Protein AF-A0A7Y3NR18-F1 (afdb_monomer)

Secondary structure (DSSP, 8-state):
---SSSSHHHHHHHHHHHTS---PPP-PPEEEEEESSSS-EEEESEEEEE-SSPPTTS---EEEEEEEEESSSBEEEE-EEEEESSTTSEEEEETTSGGGSEESS-TTS---EEEEEEE-HHHHTTT--SEEEEEEEE--TT--EEEEEESSTTB--EEEEEE---TT---EEEEEGGG-BTTB-EEEEEEPTT-EEEEEEEEEEE--TT-----THHHHHHHHHHHHHHHHHHTS--

Sequence (238 aa):
MVSRIRTRVIGTLLAAVASAAMVPTAVHADTLTWTFNSPTGTLGTSQVYTAMDSNPTGIRPTVTAYGFNFTSEVGTPAALYAKNSGSSEQGLGLVGAPDNEIDAINSDNQQYNGMIQVNLTNLISLAVAGNATITFGSIQGGDHAVLGDSGSPGQLGSQITTVGPTNSGVNSVTIPWADFSLSHPYLDVTATSGSSVLLRSIQISFVPSDATPEPASMAILGAAGLPLLLARRRKVQA

Foldseek 3Di:
DDDPDPPVVVVVVVVVVVPPLPDFFDQDWDKWKWFAQPPFAWDAQKDKTWTPDADPVRGTDIKMKGKFWDPDQFTDRFIKGADDPDQQTGAIATPQAVVRFFAQARPVRHGIWIKMKMQQLRVVVQVFFFKKKWAWSHADDPKKKWKAFAQDPRGDHDTPDMAHQDPVRGRMDIGGPVRADNSGRMIMITIDHPHTTHGTMMMTTGRRPPPPRPRSVVVCCVVVVVVVVVVVVVVVVD

Solvent-accessible surface area (backbone atoms only — not comparable to full-atom values): 12833 Å² total; per-residue (Å²): 144,86,85,86,73,78,72,71,65,63,62,61,58,60,60,61,61,70,74,69,62,83,66,80,60,82,81,73,67,46,63,40,37,37,62,32,52,62,76,64,45,81,54,46,49,50,48,79,42,58,27,78,37,57,47,100,87,68,49,53,61,57,38,38,38,34,22,24,38,23,89,56,83,58,34,42,82,26,38,25,19,19,36,70,78,53,97,61,39,24,6,35,20,26,58,82,28,60,96,32,19,21,21,19,44,34,82,82,76,44,72,29,45,24,35,42,36,33,43,38,54,72,52,63,74,65,65,58,47,48,38,33,39,40,32,42,19,27,63,49,96,81,15,32,38,36,35,23,39,17,66,53,91,50,45,81,41,55,78,75,50,76,49,46,58,46,102,79,71,48,51,58,52,77,44,63,41,82,80,54,42,90,70,27,30,26,46,34,41,29,26,36,85,87,10,53,32,16,48,22,32,44,34,36,42,27,42,67,93,77,67,66,59,73,60,50,61,60,61,47,51,54,61,58,44,51,60,54,55,57,55,55,59,63,67,76,78,113

Radius of gyration: 27.78 Å; Cα contacts (8 Å, |Δi|>4): 546; chains: 1; bounding box: 61×40×91 Å

pLDDT: mean 80.79, std 17.11, range [41.09, 98.56]

Nearest PDB structures (foldseek):
  5l73-assembly1_B  TM=4.889E-01  e=8.720E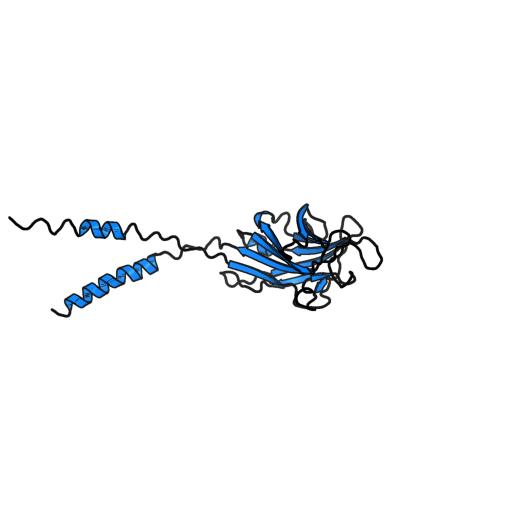-02  Homo sapiens
  1wky-assembly1_A  TM=3.360E-01  e=3.440E-02  Bacillus sp. JAMB-602
  4fix-assembly1_A  TM=4.247E-01  e=4.263E-01  Mycobacterium tuberculosis H37Rv
  8qpg-assembly1_TD  TM=4.359E-01  e=7.782E-01  Haloferax tailed virus 1
  1uxx-assembly1_X  TM=2.376E-01  e=1.085E-01  Acetivibrio thermocellus

Mean predicted aligned error: 10.46 Å

Structure (mmCIF, N/CA/C/O backbone):
data_AF-A0A7Y3NR18-F1
#
_entry.id   AF-A0A7Y3NR18-F1
#
loop_
_atom_site.group_PDB
_atom_site.id
_atom_site.type_symbol
_atom_site.label_atom_id
_atom_site.label_alt_id
_atom_site.label_comp_id
_atom_site.label_asym_id
_atom_site.label_entity_id
_atom_site.label_seq_id
_atom_site.pdbx_PDB_ins_code
_atom_site.Cartn_x
_atom_site.Cartn_y
_atom_site.Cartn_z
_atom_site.occupancy
_atom_site.B_iso_or_equiv
_atom_site.auth_seq_id
_atom_site.auth_comp_id
_atom_site.auth_asym_id
_atom_site.auth_atom_id
_atom_site.pdbx_PDB_model_num
ATOM 1 N N . MET A 1 1 ? -42.023 25.392 67.751 1.00 47.72 1 MET A N 1
ATOM 2 C CA . MET A 1 1 ? -41.887 26.023 66.419 1.00 47.72 1 MET A CA 1
ATOM 3 C C . MET A 1 1 ? -40.473 25.818 65.848 1.00 47.72 1 MET A C 1
ATOM 5 O O . MET A 1 1 ? -39.871 26.775 65.415 1.00 47.72 1 MET A O 1
ATOM 9 N N . VAL A 1 2 ? -39.908 24.599 65.832 1.00 49.03 2 VAL A N 1
ATOM 10 C CA . VAL A 1 2 ? -38.601 24.306 65.186 1.00 49.03 2 VAL A CA 1
ATOM 11 C C . VAL A 1 2 ? -38.544 22.799 64.882 1.00 49.03 2 VAL A C 1
ATOM 13 O O . VAL A 1 2 ? -38.111 22.027 65.724 1.00 49.03 2 VAL A O 1
ATOM 16 N N . SER A 1 3 ? -39.070 22.316 63.750 1.00 51.75 3 SER A N 1
ATOM 17 C CA . SER A 1 3 ? -38.967 20.866 63.439 1.00 51.75 3 SER A CA 1
ATOM 18 C C . SER A 1 3 ? -39.139 20.462 61.966 1.00 51.75 3 SER A C 1
ATOM 20 O O . SER A 1 3 ? -38.880 19.311 61.629 1.00 51.75 3 SER A O 1
ATOM 22 N N . ARG A 1 4 ? -39.500 21.365 61.044 1.00 48.22 4 ARG A N 1
ATOM 23 C CA . ARG A 1 4 ? -39.885 20.972 59.669 1.00 48.22 4 ARG A CA 1
ATOM 24 C C . ARG A 1 4 ? -38.949 21.435 58.541 1.00 48.22 4 ARG A C 1
ATOM 26 O O . ARG A 1 4 ? -39.369 21.469 57.393 1.00 48.22 4 ARG A O 1
ATOM 33 N N . ILE A 1 5 ? -37.689 21.770 58.838 1.00 49.81 5 ILE A N 1
ATOM 34 C CA . ILE A 1 5 ? -36.740 22.305 57.831 1.00 49.81 5 ILE A CA 1
ATOM 35 C C . ILE A 1 5 ? -35.709 21.261 57.347 1.00 49.81 5 ILE A C 1
ATOM 37 O O . ILE A 1 5 ? -35.156 21.401 56.261 1.00 49.81 5 ILE A O 1
ATOM 41 N N . ARG A 1 6 ? -35.479 20.157 58.072 1.00 49.25 6 ARG A N 1
ATOM 42 C CA . ARG A 1 6 ? -34.364 19.234 57.761 1.00 49.25 6 ARG A CA 1
ATOM 43 C C . ARG A 1 6 ? -34.637 18.180 56.677 1.00 49.25 6 ARG A C 1
ATOM 45 O O . ARG A 1 6 ? -33.690 17.582 56.185 1.00 49.25 6 ARG A O 1
ATOM 52 N N . THR A 1 7 ? -35.884 17.968 56.256 1.00 47.28 7 THR A N 1
ATOM 53 C CA . THR A 1 7 ? -36.228 16.853 55.345 1.00 47.28 7 THR A CA 1
ATOM 54 C C . THR A 1 7 ? -36.185 17.219 53.855 1.00 47.28 7 THR A C 1
ATOM 56 O O . THR A 1 7 ? -36.110 16.329 53.016 1.00 47.28 7 THR A O 1
ATOM 59 N N . ARG A 1 8 ? -36.203 18.510 53.487 1.00 44.59 8 ARG A N 1
ATOM 60 C CA . ARG A 1 8 ? -36.265 18.932 52.070 1.00 44.59 8 ARG A CA 1
ATOM 61 C C . ARG A 1 8 ? -34.908 19.095 51.377 1.00 44.59 8 ARG A C 1
ATOM 63 O O . ARG A 1 8 ? -34.882 19.165 50.159 1.00 44.59 8 ARG A O 1
ATOM 70 N N . VAL A 1 9 ? -33.798 19.106 52.117 1.00 46.38 9 VAL A N 1
ATOM 71 C CA . VAL A 1 9 ? -32.444 19.280 51.543 1.00 46.38 9 VAL A CA 1
ATOM 72 C C . VAL A 1 9 ? -31.827 17.946 51.087 1.00 46.38 9 VAL A C 1
ATOM 74 O O . VAL A 1 9 ? -30.956 17.924 50.226 1.00 46.38 9 VAL A O 1
ATOM 77 N N . ILE A 1 10 ? -32.313 16.812 51.604 1.00 46.53 10 ILE A N 1
ATOM 78 C CA . ILE A 1 10 ? -31.767 15.480 51.285 1.00 46.53 10 ILE A CA 1
ATOM 79 C C . ILE A 1 10 ? -32.328 14.933 49.957 1.00 46.53 10 ILE A C 1
ATOM 81 O O . ILE A 1 10 ? -31.621 14.236 49.235 1.00 46.53 10 ILE A O 1
ATOM 85 N N . GLY A 1 11 ? -33.565 15.287 49.588 1.00 41.09 11 GLY A N 1
ATOM 86 C CA . GLY A 1 11 ? -34.199 14.812 48.348 1.00 41.09 11 GLY A CA 1
ATOM 87 C C . GLY A 1 11 ? -33.615 15.418 47.066 1.00 41.09 11 GLY A C 1
ATOM 88 O O . GLY A 1 11 ? -33.562 14.749 46.040 1.00 41.09 11 GLY A O 1
ATOM 89 N N . THR A 1 12 ? -33.123 16.657 47.121 1.00 45.38 12 THR A N 1
ATOM 90 C CA . THR A 1 12 ? -32.559 17.367 45.959 1.00 45.38 12 THR A CA 1
ATOM 91 C C . THR A 1 12 ? -31.105 16.998 45.665 1.00 45.38 12 THR A C 1
ATOM 93 O O . THR A 1 12 ? -30.677 17.118 44.522 1.00 45.38 12 THR A O 1
ATOM 96 N N . LEU A 1 13 ? -30.351 16.491 46.649 1.00 43.28 13 LEU A N 1
ATOM 97 C CA . LEU A 1 13 ? -28.969 16.043 46.431 1.00 43.28 13 LEU A CA 1
ATOM 98 C C . LEU A 1 13 ? -28.898 14.689 45.697 1.00 43.28 13 LEU A C 1
ATOM 100 O O . LEU A 1 13 ? -27.943 14.439 44.970 1.00 43.28 13 LEU A O 1
ATOM 104 N N . LEU A 1 14 ? -29.915 13.830 45.845 1.00 44.22 14 LEU A N 1
ATOM 105 C CA . LEU A 1 14 ? -29.955 12.508 45.201 1.00 44.22 14 LEU A CA 1
ATOM 106 C C . LEU A 1 14 ? -30.285 12.588 43.697 1.00 44.22 14 LEU A C 1
ATOM 108 O O . LEU A 1 14 ? -29.791 11.780 42.916 1.00 44.22 14 LEU A O 1
ATOM 112 N N . ALA A 1 15 ? -31.070 13.587 43.281 1.00 44.97 15 ALA A N 1
ATOM 113 C CA . ALA A 1 15 ? -31.415 13.810 41.875 1.00 44.97 15 ALA A CA 1
ATOM 114 C C . ALA A 1 15 ? -30.271 14.454 41.064 1.00 44.97 15 ALA A C 1
ATOM 116 O O . ALA A 1 15 ? -30.178 14.232 39.863 1.00 44.97 15 ALA A O 1
ATOM 117 N N . ALA A 1 16 ? -29.364 15.199 41.708 1.00 45.00 16 ALA A N 1
ATOM 118 C CA . ALA A 1 16 ? -28.210 15.813 41.043 1.00 45.00 16 ALA A CA 1
ATOM 119 C C . ALA A 1 16 ? -27.073 14.814 40.737 1.00 45.00 16 ALA A C 1
ATOM 121 O O . ALA A 1 16 ? -26.291 15.038 39.817 1.00 45.00 16 ALA A O 1
ATOM 122 N N . VAL A 1 17 ? -26.995 13.694 41.467 1.00 49.06 17 VAL A N 1
ATOM 123 C CA . VAL A 1 17 ? -25.989 12.635 41.240 1.00 49.06 17 VAL A CA 1
ATOM 124 C C . VAL A 1 17 ? -26.403 11.687 40.104 1.00 49.06 17 VAL A C 1
ATOM 126 O O . VAL A 1 17 ? -25.542 11.149 39.414 1.00 49.06 17 VAL A O 1
ATOM 129 N N . ALA A 1 18 ? -27.706 11.525 39.846 1.00 47.78 18 ALA A N 1
ATOM 130 C CA . ALA A 1 18 ? -28.211 10.671 38.766 1.00 47.78 18 ALA A CA 1
ATOM 131 C C . ALA A 1 18 ? -28.014 11.275 37.358 1.00 47.78 18 ALA A C 1
ATOM 133 O O . ALA A 1 18 ? -27.896 10.532 36.388 1.00 47.78 18 ALA A O 1
ATOM 134 N N . SER A 1 19 ? -27.925 12.604 37.241 1.00 48.47 19 SER A N 1
ATOM 135 C CA . SER A 1 19 ? -27.815 13.303 35.948 1.00 48.47 19 SER A CA 1
ATOM 136 C C . SER A 1 19 ? -26.375 13.500 35.450 1.00 48.47 19 SER A C 1
ATOM 138 O O . SER A 1 19 ? -26.183 13.957 34.328 1.00 48.47 19 SER A O 1
ATOM 140 N N . ALA A 1 20 ? -25.359 13.179 36.261 1.00 50.22 20 ALA A N 1
ATOM 141 C CA . ALA A 1 20 ? -23.948 13.462 35.962 1.00 50.22 20 ALA A CA 1
ATOM 142 C C . ALA A 1 20 ? -23.145 12.255 35.433 1.00 50.22 20 ALA A C 1
ATOM 144 O O . ALA A 1 20 ? -21.948 12.382 35.192 1.00 50.22 20 ALA A O 1
ATOM 145 N N . ALA A 1 21 ? -23.764 11.082 35.260 1.00 51.38 21 ALA A N 1
ATOM 146 C CA . ALA A 1 21 ? -23.039 9.838 34.977 1.00 51.38 21 ALA A CA 1
ATOM 147 C C . ALA A 1 21 ? -23.134 9.339 33.522 1.00 51.38 21 ALA A C 1
ATOM 149 O O . ALA A 1 21 ? -22.741 8.209 33.241 1.00 51.38 21 ALA A O 1
ATOM 150 N N . MET A 1 22 ? -23.612 10.163 32.585 1.00 54.88 22 MET A N 1
ATOM 151 C CA . MET A 1 22 ? -23.456 9.890 31.151 1.00 54.88 22 MET A CA 1
ATOM 152 C C . MET A 1 22 ? -22.162 10.521 30.646 1.00 54.88 22 MET A C 1
ATOM 154 O O . MET A 1 22 ? -22.177 11.481 29.882 1.00 54.88 22 MET A O 1
ATOM 158 N N . VAL A 1 23 ? -21.031 10.005 31.125 1.00 57.91 23 VAL A N 1
ATOM 159 C CA . VAL A 1 23 ? -19.745 10.282 30.485 1.00 57.91 23 VAL A CA 1
ATOM 160 C C . VAL A 1 23 ? -19.650 9.310 29.308 1.00 57.91 23 VAL A C 1
ATOM 162 O O . VAL A 1 23 ? -19.597 8.103 29.557 1.00 57.91 23 VAL A O 1
ATOM 165 N N . PRO A 1 24 ? -19.693 9.776 28.047 1.00 57.31 24 PRO A N 1
ATOM 166 C CA . PRO A 1 24 ? -19.418 8.900 26.918 1.00 57.31 24 PRO A CA 1
ATOM 167 C C . PRO A 1 24 ? -18.010 8.338 27.108 1.00 57.31 24 PRO A C 1
ATOM 169 O O . PRO A 1 24 ? -17.054 9.094 27.293 1.00 57.31 24 PRO A O 1
ATOM 172 N N . THR A 1 25 ? -17.880 7.015 27.134 1.00 57.22 25 THR A N 1
ATOM 173 C CA . THR A 1 25 ? -16.559 6.395 27.118 1.00 57.22 25 THR A CA 1
ATOM 174 C C . THR A 1 25 ? -15.901 6.729 25.784 1.00 57.22 25 THR A C 1
ATOM 176 O O . THR A 1 25 ? -16.542 6.702 24.731 1.00 57.22 25 THR A O 1
ATOM 179 N N . ALA A 1 26 ? -14.629 7.119 25.830 1.00 59.81 26 ALA A N 1
ATOM 180 C CA . ALA A 1 26 ? -13.872 7.372 24.618 1.00 59.81 26 ALA A CA 1
ATOM 181 C C . ALA A 1 26 ? -13.726 6.046 23.863 1.00 59.81 26 ALA A C 1
ATOM 183 O O . ALA A 1 26 ? -13.138 5.096 24.378 1.00 59.81 26 ALA A O 1
ATOM 184 N N . VAL A 1 27 ? -14.276 5.973 22.653 1.00 62.38 27 VAL A N 1
ATOM 185 C CA . VAL A 1 27 ? -13.956 4.882 21.736 1.00 62.38 27 VAL A CA 1
ATOM 186 C C . VAL A 1 27 ? -12.543 5.146 21.230 1.00 62.38 27 VAL A C 1
ATOM 188 O O . VAL A 1 27 ? -12.296 6.138 20.544 1.00 62.38 27 VAL A O 1
ATOM 191 N N . HIS A 1 28 ? -11.601 4.293 21.621 1.00 67.50 28 HIS A N 1
ATOM 192 C CA . HIS A 1 28 ? -10.240 4.352 21.108 1.00 67.50 28 HIS A CA 1
ATOM 193 C C . HIS A 1 28 ? -10.221 3.745 19.704 1.00 67.50 28 HIS A C 1
ATOM 195 O O . HIS A 1 28 ? -10.636 2.602 19.515 1.00 67.50 28 HIS A O 1
ATOM 201 N N . ALA A 1 29 ? -9.766 4.524 18.723 1.00 73.19 29 ALA A N 1
ATOM 202 C CA . ALA A 1 29 ? -9.434 3.986 17.413 1.00 73.19 29 ALA A CA 1
ATOM 203 C C . ALA A 1 29 ? -8.201 3.089 17.560 1.00 73.19 29 ALA A C 1
ATOM 205 O O . ALA A 1 29 ? -7.210 3.492 18.173 1.00 73.19 29 ALA A O 1
ATOM 206 N N . ASP A 1 30 ? -8.282 1.889 17.007 1.00 82.44 30 ASP A N 1
ATOM 207 C CA . ASP A 1 30 ? -7.163 0.960 16.939 1.00 82.44 30 ASP A CA 1
ATOM 208 C C . ASP A 1 30 ? -6.508 1.074 15.551 1.00 82.44 30 ASP A C 1
ATOM 210 O O . ASP A 1 30 ? -7.099 1.619 14.613 1.00 82.44 30 ASP A O 1
ATOM 214 N N . THR A 1 31 ? -5.253 0.655 15.421 1.00 88.50 31 THR A N 1
ATOM 215 C CA . THR A 1 31 ? -4.478 0.800 14.181 1.00 88.50 31 THR A CA 1
ATOM 216 C C . THR A 1 31 ? -3.902 -0.541 13.767 1.00 88.50 31 THR A C 1
ATOM 218 O O . THR A 1 31 ? -3.197 -1.183 14.535 1.00 88.50 31 THR A O 1
ATOM 221 N N . LEU A 1 32 ? -4.176 -0.952 12.529 1.00 92.06 32 LEU A N 1
ATOM 222 C CA . LEU A 1 32 ? -3.525 -2.103 11.910 1.00 92.06 32 LEU A CA 1
ATOM 223 C C . LEU A 1 32 ? -2.386 -1.622 11.025 1.00 92.06 32 LEU A C 1
ATOM 225 O O . LEU A 1 32 ? -2.610 -0.820 10.117 1.00 92.06 32 LEU A O 1
ATOM 229 N N . THR A 1 33 ? -1.188 -2.149 11.259 1.00 94.56 33 THR A N 1
ATOM 230 C CA . THR A 1 33 ? 0.004 -1.824 10.470 1.00 94.56 33 THR A CA 1
ATOM 231 C C . THR A 1 33 ? 0.481 -3.025 9.664 1.00 94.56 33 THR A C 1
ATOM 233 O O . THR A 1 33 ? 0.766 -4.076 10.230 1.00 94.56 33 THR A O 1
ATOM 236 N N . TRP A 1 34 ? 0.674 -2.866 8.356 1.00 96.81 34 TRP A N 1
ATOM 237 C CA . TRP A 1 34 ? 1.433 -3.802 7.520 1.00 96.81 34 TRP A CA 1
ATOM 238 C C . TRP A 1 34 ? 2.732 -3.140 7.093 1.00 96.81 34 TRP A C 1
ATOM 240 O O . TRP A 1 34 ? 2.705 -2.060 6.504 1.00 96.81 34 TRP A O 1
ATOM 250 N N . THR A 1 35 ? 3.865 -3.785 7.367 1.00 96.38 35 THR A N 1
ATOM 251 C CA . THR A 1 35 ? 5.176 -3.348 6.878 1.00 96.38 35 THR A CA 1
ATOM 252 C C . THR A 1 35 ? 5.670 -4.293 5.797 1.00 96.38 35 THR A C 1
ATOM 254 O O . THR A 1 35 ? 5.474 -5.505 5.876 1.00 96.38 35 THR A O 1
ATOM 257 N N . PHE A 1 36 ? 6.349 -3.738 4.797 1.00 96.94 36 PHE A N 1
ATOM 258 C CA . PHE A 1 36 ? 6.870 -4.503 3.663 1.00 96.94 36 PHE A CA 1
ATOM 259 C C . PHE A 1 36 ? 8.398 -4.644 3.684 1.00 96.94 36 PHE A C 1
ATOM 261 O O . PHE A 1 36 ? 9.024 -4.910 2.664 1.00 96.94 36 PHE A O 1
ATOM 268 N N . ASN A 1 37 ? 9.014 -4.461 4.854 1.00 90.12 37 ASN A N 1
ATOM 269 C CA . ASN A 1 37 ? 10.458 -4.590 5.068 1.00 90.12 37 ASN A CA 1
ATOM 270 C C . ASN A 1 37 ? 10.895 -6.002 5.513 1.00 90.12 37 ASN A C 1
ATOM 272 O O . ASN A 1 37 ? 12.072 -6.209 5.809 1.00 90.12 37 ASN A O 1
ATOM 276 N N . SER A 1 38 ? 9.960 -6.954 5.611 1.00 93.38 38 SER A N 1
ATOM 277 C CA . SER A 1 38 ? 10.228 -8.358 5.935 1.00 93.38 38 SER A CA 1
ATOM 278 C C . SER A 1 38 ? 9.127 -9.270 5.368 1.00 93.38 38 SER A C 1
ATOM 280 O O . SER A 1 38 ? 7.950 -8.943 5.541 1.00 93.38 38 SER A O 1
ATOM 282 N N . PRO A 1 39 ? 9.464 -10.417 4.742 1.00 96.94 39 PRO A N 1
ATOM 283 C CA . PRO A 1 39 ? 10.822 -10.868 4.396 1.00 96.94 39 PRO A CA 1
ATOM 284 C C . PRO A 1 39 ? 11.517 -9.933 3.388 1.00 96.94 39 PRO A C 1
ATOM 286 O O . PRO A 1 39 ? 10.849 -9.124 2.754 1.00 96.94 39 PRO A O 1
ATOM 289 N N . THR A 1 40 ? 12.848 -10.016 3.264 1.00 97.25 40 THR A N 1
ATOM 290 C CA . THR A 1 40 ? 13.656 -9.239 2.299 1.00 97.25 40 THR A CA 1
ATOM 291 C C . THR A 1 40 ? 14.137 -10.101 1.127 1.00 97.25 40 THR A C 1
ATOM 293 O O . THR A 1 40 ? 14.154 -11.330 1.214 1.00 97.25 40 THR A O 1
ATOM 296 N N . GLY A 1 41 ? 14.563 -9.458 0.037 1.00 97.81 41 GLY A N 1
ATOM 297 C CA . GLY A 1 41 ? 15.017 -10.108 -1.193 1.00 97.81 41 GLY A CA 1
ATOM 298 C C . GLY A 1 41 ? 13.882 -10.342 -2.192 1.00 97.81 41 GLY A C 1
ATOM 299 O O . GLY A 1 41 ? 12.854 -9.671 -2.143 1.00 97.81 41 GLY A O 1
ATOM 300 N N . THR A 1 42 ? 14.079 -11.284 -3.115 1.00 98.12 42 THR A N 1
ATOM 301 C CA . THR A 1 42 ? 13.082 -11.655 -4.132 1.00 98.12 42 THR A CA 1
ATOM 302 C C . THR A 1 42 ? 11.961 -12.498 -3.527 1.00 98.12 42 THR A C 1
ATOM 304 O O . THR A 1 42 ? 12.230 -13.533 -2.920 1.00 98.12 42 THR A O 1
ATOM 307 N N . LEU A 1 43 ? 10.706 -12.096 -3.748 1.00 98.06 43 LEU A N 1
ATOM 308 C CA . LEU A 1 43 ? 9.523 -12.687 -3.101 1.00 98.06 43 LEU A CA 1
ATOM 309 C C . LEU A 1 43 ? 8.579 -13.432 -4.065 1.00 98.06 43 LEU A C 1
ATOM 311 O O . LEU A 1 43 ? 7.521 -13.905 -3.662 1.00 98.06 43 LEU A O 1
ATOM 315 N N . GLY A 1 44 ? 8.947 -13.556 -5.344 1.00 98.00 44 GLY A N 1
ATOM 316 C CA . GLY A 1 44 ? 8.057 -14.086 -6.386 1.00 98.00 44 GLY A CA 1
ATOM 317 C C . GLY A 1 44 ? 7.014 -13.055 -6.830 1.00 98.00 44 GLY A C 1
ATOM 318 O O . GLY A 1 44 ? 7.161 -11.873 -6.554 1.00 98.00 44 GLY A O 1
ATOM 319 N N . THR A 1 45 ? 5.965 -13.466 -7.545 1.00 97.94 45 THR A N 1
ATOM 320 C CA . THR A 1 45 ? 4.963 -12.533 -8.113 1.00 97.94 45 THR A CA 1
ATOM 321 C C . THR A 1 45 ? 3.953 -12.001 -7.097 1.00 97.94 45 THR A C 1
ATOM 323 O O . THR A 1 45 ? 3.178 -11.099 -7.410 1.00 97.94 45 THR A O 1
ATOM 326 N N . SER A 1 46 ? 3.924 -12.577 -5.894 1.00 98.44 46 SER A N 1
ATOM 327 C CA . SER A 1 46 ? 3.004 -12.191 -4.829 1.00 98.44 46 SER A CA 1
ATOM 328 C C . SER A 1 46 ? 3.573 -12.512 -3.454 1.00 98.44 46 SER A C 1
ATOM 330 O O . SER A 1 46 ? 4.189 -13.564 -3.291 1.00 98.44 46 SER A O 1
ATOM 332 N N . GLN A 1 47 ? 3.271 -11.684 -2.456 1.00 98.56 47 GLN A N 1
ATOM 333 C CA . GLN A 1 47 ? 3.647 -11.920 -1.062 1.00 98.56 47 GLN A CA 1
ATOM 334 C C . GLN A 1 47 ? 2.489 -11.588 -0.118 1.00 98.56 47 GLN A C 1
ATOM 336 O O . GLN A 1 47 ? 1.871 -10.527 -0.211 1.00 98.56 47 GLN A O 1
ATOM 341 N N . VAL A 1 48 ? 2.225 -12.490 0.830 1.00 98.19 48 VAL A N 1
ATOM 342 C CA . VAL A 1 48 ? 1.250 -12.274 1.907 1.00 98.19 48 VAL A CA 1
ATOM 343 C C . VAL A 1 48 ? 1.929 -11.576 3.085 1.00 98.19 48 VAL A C 1
ATOM 345 O O . VAL A 1 48 ? 3.003 -11.996 3.522 1.00 98.19 48 VAL A O 1
ATOM 348 N N . TYR A 1 49 ? 1.275 -10.549 3.622 1.00 97.56 49 TYR A N 1
ATOM 349 C CA . TYR A 1 49 ? 1.706 -9.806 4.804 1.00 97.56 49 TYR A CA 1
ATOM 350 C C . TYR A 1 49 ? 0.622 -9.842 5.873 1.00 97.56 49 TYR A C 1
ATOM 352 O O . TYR A 1 49 ? -0.549 -9.583 5.599 1.00 97.56 49 TYR A O 1
ATOM 360 N N . THR A 1 50 ? 1.025 -10.118 7.107 1.00 95.81 50 THR A N 1
ATOM 361 C CA . THR A 1 50 ? 0.141 -10.140 8.277 1.00 95.81 50 THR A CA 1
ATOM 362 C C . THR A 1 50 ? 0.298 -8.843 9.058 1.00 95.81 50 THR A C 1
ATOM 364 O O . THR A 1 50 ? 1.429 -8.420 9.296 1.00 95.81 50 THR A O 1
ATOM 367 N N . ALA A 1 51 ? -0.815 -8.239 9.487 1.00 94.38 51 ALA A N 1
ATOM 368 C CA . ALA A 1 51 ? -0.796 -7.020 10.296 1.00 94.38 51 ALA A CA 1
ATOM 369 C C . ALA A 1 51 ? 0.091 -7.218 11.532 1.00 94.38 51 ALA A C 1
ATOM 371 O O . ALA A 1 51 ? -0.017 -8.245 12.198 1.00 94.38 51 ALA A O 1
ATOM 372 N N . MET A 1 52 ? 0.997 -6.289 11.835 1.00 91.69 52 MET A N 1
ATOM 373 C CA . MET A 1 52 ? 1.855 -6.329 13.025 1.00 91.69 52 MET A CA 1
ATOM 374 C C . MET A 1 52 ? 1.013 -6.320 14.297 1.00 91.69 52 MET A C 1
ATOM 376 O O . MET A 1 52 ? 1.227 -7.148 15.181 1.00 91.69 52 MET A O 1
ATOM 380 N N . ASP A 1 53 ? 0.012 -5.451 14.309 1.00 88.25 53 ASP A N 1
ATOM 381 C CA . ASP A 1 53 ? -0.947 -5.289 15.387 1.00 88.25 53 ASP A CA 1
ATOM 382 C C . ASP A 1 53 ? -2.125 -6.262 15.213 1.00 88.25 53 ASP A C 1
ATOM 384 O O . ASP A 1 53 ? -2.465 -6.686 14.102 1.00 88.25 53 ASP A O 1
ATOM 388 N N . SER A 1 54 ? -2.737 -6.663 16.325 1.00 78.12 54 SER A N 1
ATOM 389 C CA . SER A 1 54 ? -3.989 -7.421 16.320 1.00 78.12 54 SER A CA 1
ATOM 390 C C . SER A 1 54 ? -5.169 -6.473 16.431 1.00 78.12 54 SER A C 1
ATOM 392 O O . SER A 1 54 ? -5.096 -5.512 17.185 1.00 78.12 54 SER A O 1
ATOM 394 N N . ASN A 1 55 ? -6.282 -6.801 15.781 1.00 74.00 55 ASN A N 1
ATOM 395 C CA . ASN A 1 55 ? -7.541 -6.106 16.025 1.00 74.00 55 ASN A CA 1
ATOM 396 C C . ASN A 1 55 ? -8.096 -6.414 17.449 1.00 74.00 55 ASN A C 1
ATOM 398 O O . ASN A 1 55 ? -7.590 -7.327 18.110 1.00 74.00 55 ASN A O 1
ATOM 402 N N . PRO A 1 56 ? -9.180 -5.761 17.921 1.00 70.38 56 PRO A N 1
ATOM 403 C CA . PRO A 1 56 ? -9.780 -6.001 19.235 1.00 70.38 56 PRO A CA 1
ATOM 404 C C . PRO A 1 56 ? -10.244 -7.438 19.463 1.00 70.38 56 PRO A C 1
ATOM 406 O O . PRO A 1 56 ? -10.374 -7.870 20.603 1.00 70.38 56 PRO A O 1
ATOM 409 N N . THR A 1 57 ? -10.501 -8.191 18.390 1.00 71.50 57 THR A N 1
ATOM 410 C CA . THR A 1 57 ? -10.864 -9.615 18.467 1.00 71.50 57 THR A CA 1
ATOM 411 C C . THR A 1 57 ? -9.640 -10.537 18.554 1.00 71.50 57 THR A C 1
ATOM 413 O O . THR A 1 57 ? -9.789 -11.756 18.568 1.00 71.50 57 THR A O 1
ATOM 416 N N . GLY A 1 58 ? -8.425 -9.979 18.600 1.00 80.12 58 GLY A N 1
ATOM 417 C CA . GLY A 1 58 ? -7.159 -10.713 18.614 1.00 80.12 58 GLY A CA 1
ATOM 418 C C . GLY A 1 58 ? -6.729 -11.255 17.245 1.00 80.12 58 GLY A C 1
ATOM 419 O O . GLY A 1 58 ? -5.744 -11.987 17.154 1.00 80.12 58 GLY A O 1
ATOM 420 N N . ILE A 1 59 ? -7.445 -10.912 16.171 1.00 82.75 59 ILE A N 1
ATOM 421 C CA . ILE A 1 59 ? -7.172 -11.379 14.808 1.00 82.75 59 ILE A CA 1
ATOM 422 C C . ILE A 1 59 ? -6.166 -10.437 14.145 1.00 82.75 59 ILE A C 1
ATOM 424 O O . ILE A 1 59 ? -6.296 -9.216 14.216 1.00 82.75 59 ILE A O 1
ATOM 428 N N . ARG A 1 60 ? -5.175 -11.012 13.458 1.00 89.31 60 ARG A N 1
ATOM 429 C CA . ARG A 1 60 ? -4.187 -10.279 12.657 1.00 89.31 60 ARG A CA 1
ATOM 430 C C . ARG A 1 60 ? -4.506 -10.459 11.171 1.00 89.31 60 ARG A C 1
ATOM 432 O O . ARG A 1 60 ? -4.110 -11.474 10.595 1.00 89.31 60 ARG A O 1
ATOM 439 N N . PRO A 1 61 ? -5.266 -9.543 10.554 1.00 91.69 61 PRO A N 1
ATOM 440 C CA . PRO A 1 61 ? -5.670 -9.695 9.165 1.00 91.69 61 PRO A CA 1
ATOM 441 C C . PRO A 1 61 ? -4.477 -9.630 8.207 1.00 91.69 61 PRO A C 1
ATOM 443 O O . PRO A 1 61 ? -3.445 -9.009 8.483 1.00 91.69 61 PRO A O 1
ATOM 446 N N . THR A 1 62 ? -4.631 -10.279 7.057 1.00 95.00 62 THR A N 1
ATOM 447 C CA . THR A 1 62 ? -3.590 -10.366 6.032 1.00 95.00 62 THR A CA 1
ATOM 448 C C . THR A 1 62 ? -3.966 -9.590 4.780 1.00 95.00 62 THR A C 1
ATOM 450 O O . THR A 1 62 ? -5.110 -9.667 4.324 1.00 95.00 62 THR A O 1
ATOM 453 N N . VAL A 1 63 ? -2.976 -8.946 4.171 1.00 96.62 63 VAL A N 1
ATOM 454 C CA . VAL A 1 63 ? -3.039 -8.408 2.805 1.00 96.62 63 VAL A CA 1
ATOM 455 C C . VAL A 1 63 ? -2.117 -9.211 1.898 1.00 96.62 63 VAL A C 1
ATOM 457 O O . VAL A 1 63 ? -1.181 -9.855 2.369 1.00 96.62 63 VAL A O 1
ATOM 460 N N . THR A 1 64 ? -2.374 -9.191 0.593 1.00 98.31 64 THR A N 1
ATOM 461 C CA . THR A 1 64 ? -1.469 -9.801 -0.394 1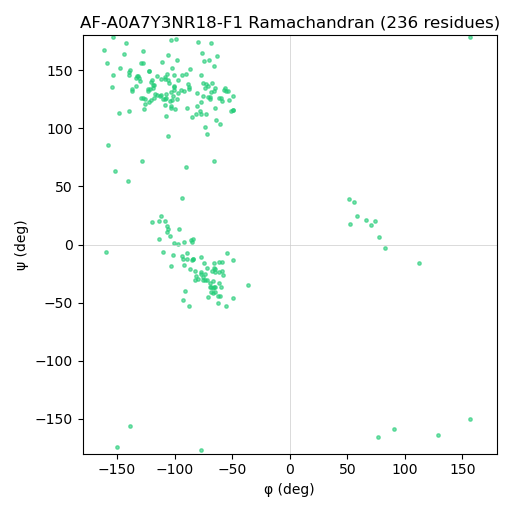.00 98.31 64 THR A CA 1
ATOM 462 C C . THR A 1 64 ? -1.034 -8.745 -1.391 1.00 98.31 64 THR A C 1
ATOM 464 O O . THR A 1 64 ? -1.889 -8.132 -2.025 1.00 98.31 64 THR A O 1
ATOM 467 N N . ALA A 1 65 ? 0.272 -8.531 -1.514 1.00 98.50 65 ALA A N 1
ATOM 468 C CA . ALA A 1 65 ? 0.853 -7.675 -2.536 1.00 98.50 65 ALA A CA 1
ATOM 469 C C . ALA A 1 65 ? 1.173 -8.495 -3.791 1.00 98.50 65 ALA A C 1
ATOM 471 O O . ALA A 1 65 ? 1.566 -9.657 -3.679 1.00 98.50 65 ALA A O 1
ATOM 472 N N . TYR A 1 66 ? 1.042 -7.874 -4.957 1.00 98.56 66 TYR A N 1
ATOM 473 C CA . TYR A 1 66 ? 1.343 -8.415 -6.279 1.00 98.56 66 TYR A CA 1
ATOM 474 C C . TYR A 1 66 ? 2.188 -7.406 -7.056 1.00 98.56 66 TYR A C 1
ATOM 476 O O . TYR A 1 66 ? 1.999 -6.201 -6.895 1.00 98.56 66 TYR A O 1
ATOM 484 N N . GLY A 1 67 ? 3.112 -7.890 -7.885 1.00 97.38 67 GLY A N 1
ATOM 485 C CA . GLY A 1 67 ? 3.916 -7.049 -8.774 1.00 97.38 67 GLY A CA 1
ATOM 486 C C . GLY A 1 67 ? 3.451 -7.165 -10.221 1.00 97.38 67 GLY A C 1
ATOM 487 O O . GLY A 1 67 ? 3.130 -8.264 -10.678 1.00 97.38 67 GLY A O 1
ATOM 488 N N . PHE A 1 68 ? 3.453 -6.054 -10.957 1.00 95.75 68 PHE A N 1
ATOM 489 C CA . PHE A 1 68 ? 3.134 -6.023 -12.384 1.00 95.75 68 PHE A CA 1
ATOM 490 C C . PHE A 1 68 ? 4.050 -5.070 -13.155 1.00 95.75 68 PHE A C 1
ATOM 492 O O . PHE A 1 68 ? 4.408 -4.007 -12.657 1.00 95.75 68 PHE A O 1
ATOM 499 N N . ASN A 1 69 ? 4.364 -5.437 -14.398 1.00 92.94 69 ASN A N 1
ATOM 500 C CA . ASN A 1 69 ? 5.021 -4.587 -15.387 1.00 92.94 69 ASN A CA 1
ATOM 501 C C . ASN A 1 69 ? 4.069 -4.331 -16.554 1.00 92.94 69 ASN A C 1
ATOM 503 O O . ASN A 1 69 ? 3.538 -5.278 -17.147 1.00 92.94 69 ASN A O 1
ATOM 507 N N . PHE A 1 70 ? 3.893 -3.065 -16.918 1.00 87.00 70 PHE A N 1
ATOM 508 C CA . PHE A 1 70 ? 3.002 -2.663 -18.000 1.00 87.00 70 PHE A CA 1
ATOM 509 C C . PHE A 1 70 ? 3.789 -2.311 -19.263 1.00 87.00 70 PHE A C 1
ATOM 511 O O . PHE A 1 70 ? 4.582 -1.376 -19.274 1.00 87.00 70 PHE A O 1
ATOM 518 N N . THR A 1 71 ? 3.522 -3.052 -20.338 1.00 82.06 71 THR A N 1
ATOM 519 C CA . THR A 1 71 ? 3.862 -2.696 -21.732 1.00 82.06 71 THR A CA 1
ATOM 520 C C . THR A 1 71 ? 2.625 -2.367 -22.566 1.00 82.06 71 THR A C 1
ATOM 522 O O . THR A 1 71 ? 2.728 -1.981 -23.727 1.00 82.06 71 THR A O 1
ATOM 525 N N . SER A 1 72 ? 1.445 -2.572 -21.983 1.00 79.00 72 SER A N 1
ATOM 526 C CA . SER A 1 72 ? 0.123 -2.375 -22.569 1.00 79.00 72 SER A CA 1
ATOM 527 C C . SER A 1 72 ? -0.853 -1.987 -21.453 1.00 79.00 72 SER A C 1
ATOM 529 O O . SER A 1 72 ? -0.433 -1.829 -20.310 1.00 79.00 72 SER A O 1
ATOM 531 N N . GLU A 1 73 ? -2.148 -1.873 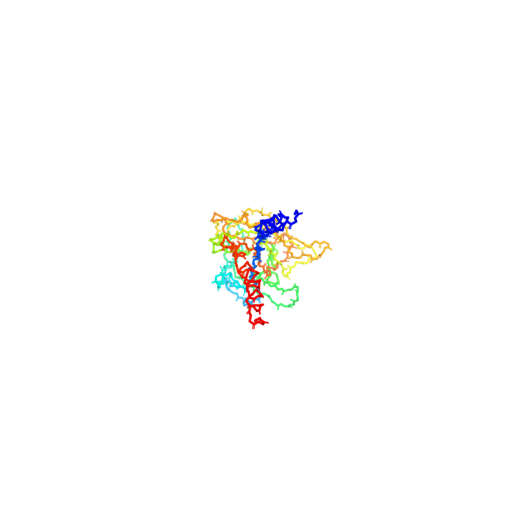-21.750 1.00 76.31 73 GLU A N 1
ATOM 532 C CA . GLU A 1 73 ? -3.188 -1.593 -20.743 1.00 76.31 73 GLU A CA 1
ATOM 533 C C . GLU A 1 73 ? -3.303 -2.678 -19.657 1.00 76.31 73 GLU A C 1
ATOM 535 O O . GLU A 1 73 ? -3.769 -2.401 -18.554 1.00 76.31 73 GLU A O 1
ATOM 540 N N . VAL A 1 74 ? -2.861 -3.907 -19.952 1.00 84.88 74 VAL A N 1
ATOM 541 C CA . VAL A 1 74 ? -2.844 -5.018 -18.995 1.00 84.88 74 VAL A CA 1
ATOM 542 C C . VAL A 1 74 ? -1.410 -5.305 -18.568 1.00 84.88 74 VAL A C 1
ATOM 544 O O . VAL A 1 74 ? -0.523 -5.529 -19.398 1.00 84.88 74 VAL A O 1
ATOM 547 N N . GLY A 1 75 ? -1.197 -5.312 -17.256 1.00 90.00 75 GLY A N 1
ATOM 548 C CA . GLY A 1 75 ? 0.078 -5.614 -16.632 1.00 90.00 75 GLY A CA 1
ATOM 549 C C . GLY A 1 75 ? 0.404 -7.101 -16.716 1.00 90.00 75 GLY A C 1
ATOM 550 O O . GLY A 1 75 ? -0.437 -7.971 -16.491 1.00 90.00 75 GLY A O 1
ATOM 551 N N . THR A 1 76 ? 1.663 -7.402 -17.005 1.00 93.75 76 THR A N 1
ATOM 552 C CA . THR A 1 76 ? 2.212 -8.756 -16.882 1.00 93.75 76 THR A CA 1
ATOM 553 C C . THR A 1 76 ? 2.741 -8.962 -15.463 1.00 93.75 76 THR A C 1
ATOM 555 O O . THR A 1 76 ? 3.357 -8.038 -14.930 1.00 93.75 76 THR A O 1
ATOM 558 N N . PRO A 1 77 ? 2.519 -10.122 -14.816 1.00 96.44 77 PRO A N 1
ATOM 559 C CA . PRO A 1 77 ? 3.048 -10.367 -13.478 1.00 96.44 77 PRO A CA 1
ATOM 560 C C . PRO A 1 77 ? 4.568 -10.184 -13.418 1.00 96.44 77 PRO A C 1
ATOM 562 O O . PRO A 1 77 ? 5.303 -10.727 -14.242 1.00 96.44 77 PRO A O 1
ATOM 565 N N . ALA A 1 78 ? 5.029 -9.450 -12.413 1.00 95.69 78 ALA A N 1
ATOM 566 C CA . ALA A 1 78 ? 6.432 -9.177 -12.143 1.00 95.69 78 ALA A CA 1
ATOM 567 C C . ALA A 1 78 ? 6.792 -9.655 -10.735 1.00 95.69 78 ALA A C 1
ATOM 569 O O . ALA A 1 78 ? 5.953 -9.678 -9.832 1.00 95.69 78 ALA A O 1
ATOM 570 N N . ALA A 1 79 ? 8.045 -10.066 -10.542 1.00 97.75 79 ALA A N 1
ATOM 571 C CA . ALA A 1 79 ? 8.500 -10.479 -9.224 1.00 97.75 79 ALA A CA 1
ATOM 572 C C . ALA A 1 79 ? 8.674 -9.258 -8.305 1.00 97.75 79 ALA A C 1
ATOM 574 O O . ALA A 1 79 ? 9.259 -8.251 -8.695 1.00 97.75 79 ALA A O 1
ATOM 575 N N . LEU A 1 80 ? 8.186 -9.374 -7.075 1.00 98.25 80 LEU A N 1
ATOM 576 C CA . LEU A 1 80 ? 8.358 -8.413 -5.997 1.00 98.25 80 LEU A CA 1
ATOM 577 C C . LEU A 1 80 ? 9.759 -8.527 -5.394 1.00 98.25 80 LEU A C 1
ATOM 579 O O . LEU A 1 80 ? 10.308 -9.629 -5.258 1.00 98.25 80 LEU A O 1
ATOM 583 N N . TYR A 1 81 ? 10.298 -7.389 -4.968 1.00 97.88 81 TYR A N 1
ATOM 584 C CA . TYR A 1 81 ? 11.549 -7.306 -4.226 1.00 97.88 81 TYR A CA 1
ATOM 585 C C . TYR A 1 81 ? 11.357 -6.472 -2.961 1.00 97.88 81 TYR A C 1
ATOM 587 O O . TYR A 1 81 ? 10.895 -5.338 -3.031 1.00 97.88 81 TYR A O 1
ATOM 595 N N . ALA A 1 82 ? 11.716 -7.016 -1.801 1.00 97.69 82 ALA A N 1
ATOM 596 C CA . ALA A 1 82 ? 11.669 -6.285 -0.540 1.00 97.69 82 ALA A CA 1
ATOM 597 C C . ALA A 1 82 ? 13.072 -5.857 -0.098 1.00 97.69 82 ALA A C 1
ATOM 599 O O . ALA A 1 82 ? 13.975 -6.680 0.086 1.00 97.69 82 ALA A O 1
ATOM 600 N N . LYS A 1 83 ? 13.242 -4.554 0.110 1.00 95.38 83 LYS A N 1
ATOM 601 C CA . LYS A 1 83 ? 14.501 -3.904 0.478 1.00 95.38 83 LYS A CA 1
ATOM 602 C C . LYS A 1 83 ? 14.471 -3.471 1.943 1.00 95.38 83 LYS A C 1
ATOM 604 O O . LYS A 1 83 ? 13.427 -3.093 2.479 1.00 95.38 83 LYS A O 1
ATOM 609 N N . ASN A 1 84 ? 15.629 -3.524 2.596 1.00 95.25 84 ASN A N 1
ATOM 610 C CA . ASN A 1 84 ? 15.833 -3.002 3.947 1.00 95.25 84 ASN A CA 1
ATOM 611 C C . ASN A 1 84 ? 17.303 -2.578 4.127 1.00 95.25 84 ASN A C 1
ATOM 613 O O . ASN A 1 84 ? 18.048 -3.184 4.895 1.00 95.25 84 ASN A O 1
ATOM 617 N N . SER A 1 85 ? 17.734 -1.579 3.352 1.00 92.00 85 SER A N 1
ATOM 618 C CA . SER A 1 85 ? 19.153 -1.211 3.186 1.00 92.00 85 SER A CA 1
ATOM 619 C C . SER A 1 85 ? 19.562 0.083 3.906 1.00 92.00 85 SER A C 1
ATOM 621 O O . SER A 1 85 ? 20.650 0.601 3.677 1.00 92.00 85 SER A O 1
ATOM 623 N N . GLY A 1 86 ? 18.714 0.628 4.777 1.00 87.06 86 GLY A N 1
ATOM 624 C CA . GLY A 1 86 ? 18.959 1.894 5.478 1.00 87.06 86 GLY A CA 1
ATOM 625 C C . GLY A 1 86 ? 17.653 2.534 5.927 1.00 87.06 86 GLY A C 1
ATOM 626 O O . GLY A 1 86 ? 16.594 1.981 5.672 1.00 87.06 86 GLY A O 1
ATOM 627 N N . SER A 1 87 ? 17.677 3.685 6.602 1.00 82.62 87 SER A N 1
ATOM 628 C CA . SER A 1 87 ? 16.449 4.333 7.110 1.00 82.62 87 SER A CA 1
ATOM 629 C C . SER A 1 87 ? 15.510 4.864 6.016 1.00 82.62 87 SER A C 1
ATOM 631 O O . SER A 1 87 ? 14.316 5.024 6.277 1.00 82.62 87 SER A O 1
ATOM 633 N N . SER A 1 88 ? 16.056 5.129 4.827 1.00 83.88 88 SER A N 1
ATOM 634 C CA . SER A 1 88 ? 15.386 5.704 3.651 1.00 83.88 88 SER A CA 1
ATOM 635 C C . SER A 1 88 ? 15.424 4.782 2.427 1.00 83.88 88 SER A C 1
ATOM 637 O O . SER A 1 88 ? 15.279 5.253 1.312 1.00 83.88 88 SER A O 1
ATOM 639 N N . GLU A 1 89 ? 15.670 3.486 2.630 1.00 91.19 89 GLU A N 1
ATOM 640 C CA . GLU A 1 89 ? 15.801 2.485 1.561 1.00 91.19 89 GLU A CA 1
ATOM 641 C C . GLU A 1 89 ? 15.118 1.184 2.012 1.00 91.19 89 GLU A C 1
ATOM 643 O O . GLU A 1 89 ? 15.742 0.123 2.137 1.00 91.19 89 GLU A O 1
ATOM 648 N N . GLN A 1 90 ? 13.839 1.294 2.389 1.00 94.62 90 GLN A N 1
ATOM 649 C CA . GLN A 1 90 ? 13.045 0.176 2.913 1.00 94.62 90 GLN A CA 1
ATOM 650 C C . GLN A 1 90 ? 11.696 0.072 2.220 1.00 94.62 90 GLN A C 1
ATOM 652 O O . GLN A 1 90 ? 11.032 1.078 1.998 1.0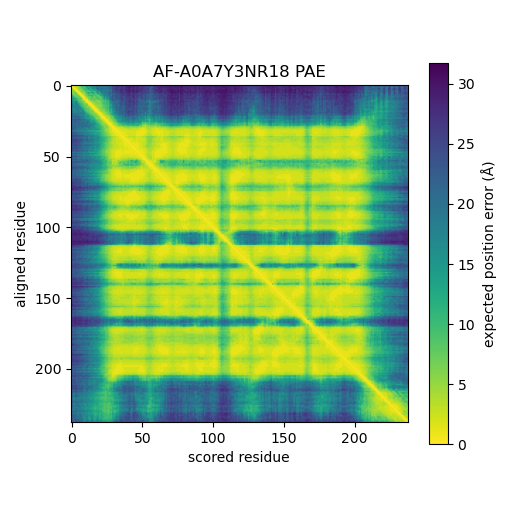0 94.62 90 GLN A O 1
ATOM 657 N N . GLY A 1 91 ? 11.233 -1.150 1.997 1.00 96.31 91 GLY A N 1
ATOM 658 C CA . GLY A 1 91 ? 9.895 -1.403 1.481 1.00 96.31 91 GLY A CA 1
ATOM 659 C C . GLY A 1 91 ? 9.899 -2.332 0.284 1.00 96.31 91 GLY A C 1
ATOM 660 O O . GLY A 1 91 ? 10.875 -3.033 0.026 1.00 96.31 91 GLY A O 1
ATOM 661 N N . LEU A 1 92 ? 8.778 -2.335 -0.419 1.00 98.06 92 LEU A N 1
ATOM 662 C CA . LEU A 1 92 ? 8.489 -3.194 -1.547 1.00 98.06 92 LEU A CA 1
ATOM 663 C C . LEU A 1 92 ? 8.681 -2.434 -2.858 1.00 98.06 92 LEU A C 1
ATOM 665 O O . LEU A 1 92 ? 8.169 -1.324 -3.016 1.00 98.06 92 LEU A O 1
ATOM 669 N N . GLY A 1 93 ? 9.384 -3.074 -3.781 1.00 97.06 93 GLY A N 1
ATOM 670 C CA . GLY A 1 93 ? 9.566 -2.676 -5.170 1.00 97.06 93 GLY A CA 1
ATOM 671 C C . GLY A 1 93 ? 9.488 -3.893 -6.095 1.00 97.06 93 GLY A C 1
ATOM 672 O O . GLY A 1 93 ? 8.890 -4.920 -5.743 1.00 97.06 93 GLY A O 1
ATOM 673 N N . LEU A 1 94 ? 10.093 -3.792 -7.278 1.00 96.44 94 LEU A N 1
ATOM 674 C CA . LEU A 1 94 ? 10.046 -4.824 -8.316 1.00 96.44 94 LEU A CA 1
ATOM 675 C C . LEU A 1 94 ? 11.449 -5.328 -8.664 1.00 96.44 94 LEU A C 1
ATOM 677 O O . LEU A 1 94 ? 12.400 -4.561 -8.775 1.00 96.44 94 LEU A O 1
ATOM 681 N N . VAL A 1 95 ? 11.583 -6.638 -8.870 1.00 95.12 95 VAL A N 1
ATOM 682 C CA . VAL A 1 95 ? 12.838 -7.249 -9.324 1.00 95.12 95 VAL A CA 1
ATOM 683 C C . VAL A 1 95 ? 13.162 -6.771 -10.735 1.00 95.12 95 VAL A C 1
ATOM 685 O O . VAL A 1 95 ? 12.328 -6.867 -11.634 1.00 95.12 95 VAL A O 1
ATOM 688 N N . GLY A 1 96 ? 14.405 -6.338 -10.946 1.00 87.50 96 GLY A N 1
ATOM 689 C CA . GLY A 1 96 ? 14.902 -5.941 -12.268 1.00 87.50 96 GLY A CA 1
ATOM 690 C C . GLY A 1 96 ? 14.550 -4.508 -12.676 1.00 87.50 96 GLY A C 1
ATOM 691 O O . GLY A 1 96 ? 15.006 -4.058 -13.724 1.00 87.50 96 GLY A O 1
ATOM 692 N N . ALA A 1 97 ? 13.793 -3.784 -11.850 1.00 88.62 97 ALA A N 1
ATOM 693 C CA . ALA A 1 97 ? 13.722 -2.330 -11.925 1.00 88.62 97 ALA A CA 1
ATOM 694 C C . ALA A 1 97 ? 15.015 -1.696 -11.365 1.00 88.62 97 ALA A C 1
ATOM 696 O O . ALA A 1 97 ? 15.725 -2.353 -10.587 1.00 88.62 97 ALA A O 1
ATOM 697 N N . PRO A 1 98 ? 15.342 -0.442 -11.733 1.00 88.19 98 PRO A N 1
ATOM 698 C CA . PRO A 1 98 ? 16.446 0.301 -11.129 1.00 88.19 98 PRO A CA 1
ATOM 699 C C . PRO A 1 98 ? 16.374 0.256 -9.597 1.00 88.19 98 PRO A C 1
ATOM 701 O O . PRO A 1 98 ? 15.316 0.445 -9.005 1.00 88.19 98 PRO A O 1
ATOM 704 N N . ASP A 1 99 ? 17.484 -0.134 -8.966 1.00 91.44 99 ASP A N 1
ATOM 705 C CA . ASP A 1 99 ? 17.614 -0.321 -7.511 1.00 91.44 99 ASP A CA 1
ATOM 706 C C . ASP A 1 99 ? 16.556 -1.224 -6.835 1.00 91.44 99 ASP A C 1
ATOM 708 O O . ASP A 1 99 ? 16.456 -1.273 -5.601 1.00 91.44 99 ASP A O 1
ATOM 712 N N . ASN A 1 100 ? 15.858 -2.029 -7.646 1.00 94.25 100 ASN A N 1
ATOM 713 C CA . ASN A 1 100 ? 14.698 -2.854 -7.310 1.00 94.25 100 ASN A CA 1
ATOM 714 C C . ASN A 1 100 ? 13.526 -2.077 -6.694 1.00 94.25 100 ASN A C 1
ATOM 716 O O . ASN A 1 100 ? 12.845 -2.573 -5.791 1.00 94.25 100 ASN A O 1
ATOM 720 N N . GLU A 1 101 ? 13.306 -0.855 -7.160 1.00 94.06 101 GLU A N 1
ATOM 721 C CA . GLU A 1 101 ? 12.206 0.005 -6.734 1.00 94.06 101 GLU A CA 1
ATOM 722 C C . GLU A 1 101 ? 11.035 -0.047 -7.727 1.00 94.06 101 GLU A C 1
ATOM 724 O O . GLU A 1 101 ? 11.071 -0.755 -8.732 1.00 94.06 101 GLU A O 1
ATOM 729 N N . ILE A 1 102 ? 9.938 0.639 -7.418 1.00 93.94 102 ILE A N 1
ATOM 730 C CA . ILE A 1 102 ? 8.868 0.880 -8.388 1.00 93.94 102 ILE A CA 1
ATOM 731 C C . ILE A 1 102 ? 9.323 2.051 -9.261 1.00 93.94 102 ILE A C 1
ATOM 733 O O . ILE A 1 102 ? 9.526 3.141 -8.735 1.00 93.94 102 ILE A O 1
ATOM 737 N N . ASP A 1 103 ? 9.453 1.836 -10.567 1.00 88.38 103 ASP A N 1
ATOM 738 C CA . ASP A 1 103 ? 9.845 2.864 -11.539 1.00 88.38 103 ASP A CA 1
ATOM 739 C C . ASP A 1 103 ? 8.849 2.877 -12.712 1.00 88.38 103 ASP A C 1
ATOM 741 O O . ASP A 1 103 ? 8.159 1.890 -12.981 1.00 88.38 103 ASP A O 1
ATOM 745 N N . ALA A 1 104 ? 8.756 4.012 -13.396 1.00 80.81 104 ALA A N 1
ATOM 746 C CA . ALA A 1 104 ? 8.052 4.178 -14.662 1.00 80.81 104 ALA A CA 1
ATOM 747 C C . ALA A 1 104 ? 8.912 3.804 -15.889 1.00 80.81 104 ALA A C 1
ATOM 749 O O . ALA A 1 104 ? 8.399 3.709 -17.009 1.00 80.81 104 ALA A O 1
ATOM 750 N N . ILE A 1 105 ? 10.226 3.642 -15.713 1.00 63.19 105 ILE A N 1
ATOM 751 C CA . ILE A 1 105 ? 11.182 3.336 -16.781 1.00 63.19 105 ILE A CA 1
ATOM 752 C C . ILE A 1 105 ? 12.148 2.255 -16.274 1.00 63.19 105 ILE A C 1
ATOM 754 O O . ILE A 1 105 ? 12.678 2.351 -15.178 1.00 63.19 105 ILE A O 1
ATOM 758 N N . ASN A 1 106 ? 12.400 1.195 -17.048 1.00 56.59 106 ASN A N 1
ATOM 759 C CA . ASN A 1 106 ? 13.418 0.219 -16.645 1.00 56.59 106 ASN A CA 1
ATOM 760 C C . ASN A 1 106 ? 14.847 0.710 -16.971 1.00 56.59 106 ASN A C 1
ATOM 762 O O . ASN A 1 106 ? 15.049 1.701 -17.673 1.00 56.59 106 ASN A O 1
ATOM 766 N N . SER A 1 107 ? 15.862 -0.046 -16.542 1.00 51.25 107 SER A N 1
ATOM 767 C CA . SER A 1 107 ? 17.283 0.240 -16.810 1.00 51.25 107 SER A CA 1
ATOM 768 C C . SER A 1 107 ? 17.672 0.303 -18.298 1.00 51.25 107 SER A C 1
ATOM 770 O O . SER A 1 107 ? 18.741 0.818 -18.620 1.00 51.25 107 SER A O 1
ATOM 772 N N . ASP A 1 108 ? 16.821 -0.189 -19.204 1.00 55.12 108 ASP A N 1
ATOM 773 C CA . ASP A 1 108 ? 17.033 -0.163 -20.659 1.00 55.12 108 ASP A CA 1
ATOM 774 C C . ASP A 1 108 ? 16.334 1.031 -21.338 1.00 55.12 108 ASP A C 1
ATOM 776 O O . ASP A 1 108 ? 16.187 1.062 -22.564 1.00 55.12 108 ASP A O 1
ATOM 780 N N . ASN A 1 109 ? 15.881 2.014 -20.549 1.00 57.91 109 ASN A N 1
ATOM 781 C CA . ASN A 1 109 ? 15.171 3.207 -21.011 1.00 57.91 109 ASN A CA 1
ATOM 782 C C . ASN A 1 109 ? 13.880 2.884 -21.794 1.00 57.91 109 ASN A C 1
ATOM 784 O O . ASN A 1 109 ? 13.423 3.669 -22.629 1.00 57.91 109 ASN A O 1
ATOM 788 N N . GLN A 1 110 ? 13.303 1.709 -21.539 1.00 55.03 110 GLN A N 1
ATOM 789 C CA . GLN A 1 110 ? 11.980 1.329 -22.008 1.00 55.03 110 GLN A CA 1
ATOM 790 C C . GLN A 1 110 ? 10.977 1.723 -20.925 1.00 55.03 110 GLN A C 1
ATOM 792 O O . GLN A 1 110 ? 11.177 1.441 -19.741 1.00 55.03 110 GLN A O 1
ATOM 797 N N . GLN A 1 111 ? 9.899 2.389 -21.328 1.00 58.28 111 GLN A N 1
ATOM 798 C CA . GLN A 1 111 ? 8.837 2.787 -20.414 1.00 58.28 111 GLN A CA 1
ATOM 799 C C . GLN A 1 111 ? 8.047 1.540 -20.002 1.00 58.28 111 GLN A C 1
ATOM 801 O O . GLN A 1 111 ? 7.156 1.090 -20.720 1.00 58.28 111 GLN A O 1
ATOM 806 N N . TYR A 1 112 ? 8.418 0.960 -18.865 1.00 60.91 112 TYR A N 1
ATOM 807 C CA . TYR A 1 112 ? 7.615 -0.030 -18.168 1.00 60.91 112 TYR A CA 1
ATOM 808 C C . TYR A 1 112 ? 7.072 0.662 -16.929 1.00 60.91 112 TYR A C 1
ATOM 810 O O . TYR A 1 112 ? 7.833 0.952 -16.013 1.00 60.91 112 TYR A O 1
ATOM 818 N N . ASN A 1 113 ? 5.765 0.916 -16.887 1.00 79.12 113 ASN A N 1
ATOM 819 C CA . ASN A 1 113 ? 5.152 1.399 -15.656 1.00 79.12 113 ASN A CA 1
ATOM 820 C C . ASN A 1 113 ? 5.092 0.218 -14.686 1.00 79.12 113 ASN A C 1
ATOM 822 O O . ASN A 1 113 ? 4.266 -0.678 -14.853 1.00 79.12 113 ASN A O 1
ATOM 826 N N . GLY A 1 114 ? 6.013 0.166 -13.728 1.00 92.50 114 GLY A N 1
ATOM 827 C CA . GLY A 1 114 ? 5.967 -0.787 -12.632 1.00 92.50 114 GLY A CA 1
ATOM 828 C C . GLY A 1 114 ? 4.792 -0.475 -11.710 1.00 92.50 114 GLY A C 1
ATOM 829 O O . GLY A 1 114 ? 4.511 0.686 -11.408 1.00 92.50 114 GLY A O 1
ATOM 830 N N . MET A 1 115 ? 4.104 -1.515 -11.248 1.00 95.31 115 MET A N 1
ATOM 831 C CA . MET A 1 115 ? 3.023 -1.395 -10.278 1.00 95.31 115 MET A CA 1
ATOM 832 C C . MET A 1 115 ? 3.167 -2.431 -9.177 1.00 95.31 115 MET A C 1
ATOM 834 O O . MET A 1 115 ? 3.382 -3.618 -9.435 1.00 95.31 115 MET A O 1
ATOM 838 N N . ILE A 1 116 ? 2.950 -1.982 -7.947 1.00 97.75 116 ILE A N 1
ATOM 839 C CA . ILE A 1 116 ? 2.597 -2.857 -6.837 1.00 97.75 116 ILE A CA 1
ATOM 840 C C . ILE A 1 116 ? 1.112 -2.715 -6.578 1.00 97.75 116 ILE A C 1
ATOM 842 O O . ILE A 1 116 ? 0.600 -1.611 -6.438 1.00 97.75 116 ILE A O 1
ATOM 846 N N . GLN A 1 117 ? 0.439 -3.849 -6.473 1.00 97.69 117 GLN A N 1
ATOM 847 C CA . GLN A 1 117 ? -0.984 -3.912 -6.208 1.00 97.69 117 GLN A CA 1
ATOM 848 C C . GLN A 1 117 ? -1.243 -4.685 -4.924 1.00 97.69 117 GLN A C 1
ATOM 850 O O . GLN A 1 117 ? -0.829 -5.837 -4.794 1.00 97.69 117 GLN A O 1
ATOM 855 N N . VAL A 1 118 ? -1.937 -4.077 -3.968 1.00 98.19 118 VAL A N 1
ATOM 856 C CA . VAL A 1 118 ? -2.243 -4.699 -2.677 1.00 98.19 118 VAL A CA 1
ATOM 857 C C . VAL A 1 118 ? -3.722 -5.051 -2.619 1.00 98.19 118 VAL A C 1
ATOM 859 O O . VAL A 1 118 ? -4.577 -4.178 -2.700 1.00 98.19 118 VAL A O 1
ATOM 862 N N . ASN A 1 119 ? -4.033 -6.336 -2.450 1.00 97.56 119 ASN A N 1
ATOM 863 C CA . ASN A 1 119 ? -5.399 -6.813 -2.267 1.00 97.56 119 ASN A CA 1
ATOM 864 C C . ASN A 1 119 ? -5.873 -6.553 -0.829 1.00 97.56 119 ASN A C 1
ATOM 866 O O . ASN A 1 119 ? -5.362 -7.156 0.122 1.00 97.56 119 ASN A O 1
ATOM 870 N N . LEU A 1 120 ? -6.884 -5.694 -0.702 1.00 95.25 120 LEU A N 1
ATOM 871 C CA . LEU A 1 120 ? -7.489 -5.251 0.552 1.00 95.25 120 LEU A CA 1
ATOM 872 C C . LEU A 1 120 ? -8.846 -5.917 0.836 1.00 95.25 120 LEU A C 1
ATOM 874 O O . LEU A 1 120 ? -9.501 -5.552 1.810 1.00 95.25 120 LEU A O 1
ATOM 878 N N . THR A 1 121 ? -9.276 -6.909 0.045 1.00 93.94 121 THR A N 1
ATOM 879 C CA . THR A 1 121 ? -10.602 -7.559 0.170 1.00 93.94 121 THR A CA 1
ATOM 880 C C . THR A 1 121 ? -10.912 -7.986 1.609 1.00 93.94 121 THR A C 1
ATOM 882 O O . THR A 1 121 ? -11.981 -7.677 2.134 1.00 93.94 121 THR A O 1
ATOM 885 N N . ASN A 1 122 ? -9.948 -8.630 2.279 1.00 88.88 122 ASN A N 1
ATOM 886 C CA . ASN A 1 122 ? -10.099 -9.107 3.660 1.00 88.88 122 ASN A CA 1
ATOM 887 C C . ASN A 1 122 ? -10.256 -7.976 4.687 1.00 88.88 122 ASN A C 1
ATOM 889 O O . ASN A 1 122 ? -10.711 -8.220 5.800 1.00 88.88 122 ASN A O 1
ATOM 893 N N . LEU A 1 123 ? -9.840 -6.755 4.349 1.00 87.50 123 LEU A N 1
ATOM 894 C CA . LEU A 1 123 ? -9.932 -5.583 5.218 1.00 87.50 123 LEU A CA 1
ATOM 895 C C . LEU A 1 123 ? -11.235 -4.836 5.000 1.00 87.50 123 LEU A C 1
ATOM 897 O O . LEU A 1 123 ? -11.877 -4.421 5.960 1.00 87.50 123 LEU A O 1
ATOM 901 N N . ILE A 1 124 ? -11.659 -4.720 3.743 1.00 87.62 124 ILE A N 1
ATOM 902 C CA . ILE A 1 124 ? -12.935 -4.102 3.385 1.00 87.62 124 ILE A CA 1
ATOM 903 C C . ILE A 1 124 ? -14.088 -4.875 4.045 1.00 87.62 124 ILE A C 1
ATOM 905 O O . ILE A 1 124 ? -15.020 -4.264 4.565 1.00 87.62 124 ILE A O 1
ATOM 909 N N . SER A 1 125 ? -13.983 -6.207 4.147 1.00 80.50 125 SER A N 1
ATOM 910 C CA . SER A 1 125 ? -14.962 -7.035 4.868 1.00 80.50 125 SER A CA 1
ATOM 911 C C . SER A 1 125 ? -15.020 -6.802 6.383 1.00 80.50 125 SER A C 1
ATOM 913 O O . SER A 1 125 ? -15.989 -7.220 7.009 1.00 80.50 125 SER A O 1
ATOM 915 N N . LEU A 1 126 ? -14.020 -6.149 6.987 1.00 78.06 126 LEU A N 1
ATOM 916 C CA . LEU A 1 126 ? -14.010 -5.830 8.422 1.00 78.06 126 LEU A CA 1
ATOM 917 C C . LEU A 1 126 ? -14.777 -4.538 8.758 1.00 78.06 126 LEU A C 1
ATOM 919 O O . LEU A 1 126 ? -14.762 -4.123 9.913 1.00 78.06 126 LEU A O 1
ATOM 923 N N . ALA A 1 127 ? -15.438 -3.910 7.773 1.00 66.25 127 ALA A N 1
ATOM 924 C CA . ALA A 1 127 ? -16.250 -2.698 7.940 1.00 66.25 127 ALA A CA 1
ATOM 925 C C . ALA A 1 127 ? -15.511 -1.559 8.669 1.00 66.25 127 ALA A C 1
ATOM 927 O O . ALA A 1 127 ? -16.070 -0.846 9.502 1.00 66.25 127 ALA A O 1
ATOM 928 N N . VAL A 1 128 ? -14.226 -1.404 8.356 1.00 68.75 128 VAL A N 1
ATOM 929 C CA . VAL A 1 128 ? -13.365 -0.391 8.959 1.00 68.75 128 VAL A CA 1
ATOM 930 C C . VAL A 1 128 ? -13.893 1.012 8.646 1.00 68.75 128 VAL A C 1
ATOM 932 O O . VAL A 1 128 ? -14.080 1.369 7.488 1.00 68.75 128 VAL A O 1
ATOM 935 N N . ALA A 1 129 ? -14.108 1.828 9.678 1.00 69.56 129 ALA A N 1
ATOM 936 C CA . ALA A 1 129 ? -14.317 3.265 9.538 1.00 69.56 129 ALA A CA 1
ATOM 937 C C . ALA A 1 129 ? -13.021 3.996 9.913 1.00 69.56 129 ALA A C 1
ATOM 939 O O . ALA A 1 129 ? -12.515 3.805 11.020 1.00 69.56 129 ALA A O 1
ATOM 940 N N . GLY A 1 130 ? -12.490 4.828 9.012 1.00 84.25 130 GLY A N 1
ATOM 941 C CA . GLY A 1 130 ? -11.294 5.623 9.286 1.00 84.25 130 GLY A CA 1
ATOM 942 C C . GLY A 1 130 ? -10.527 6.048 8.038 1.00 84.25 130 GLY A C 1
ATOM 943 O O . GLY A 1 130 ? -11.107 6.244 6.970 1.00 84.25 130 GLY A O 1
ATOM 944 N N . ASN A 1 131 ? -9.214 6.196 8.199 1.00 90.06 131 ASN A N 1
ATOM 945 C CA . ASN A 1 131 ? -8.289 6.565 7.135 1.00 90.06 131 ASN A CA 1
ATOM 946 C C . ASN A 1 131 ? -7.201 5.497 6.992 1.00 90.06 131 ASN A C 1
ATOM 948 O O . ASN A 1 131 ? -6.793 4.890 7.988 1.00 90.06 131 ASN A O 1
ATOM 952 N N . ALA A 1 132 ? -6.696 5.324 5.772 1.00 92.56 132 ALA A N 1
ATOM 953 C CA . ALA A 1 132 ? -5.450 4.619 5.522 1.00 92.56 132 ALA A CA 1
ATOM 954 C C . ALA A 1 132 ? -4.302 5.622 5.382 1.00 92.56 132 ALA A C 1
ATOM 956 O O . ALA A 1 132 ? -4.391 6.572 4.610 1.00 92.56 132 ALA A O 1
ATOM 957 N N . THR A 1 133 ? -3.209 5.398 6.099 1.00 95.06 133 THR A N 1
ATOM 958 C CA . THR A 1 133 ? -1.946 6.108 5.917 1.00 95.06 133 THR A CA 1
ATOM 959 C C . THR A 1 133 ? -0.976 5.203 5.178 1.00 95.06 133 THR A C 1
ATOM 961 O O . THR A 1 133 ? -0.599 4.136 5.664 1.00 95.06 133 THR A O 1
ATOM 964 N N . ILE A 1 1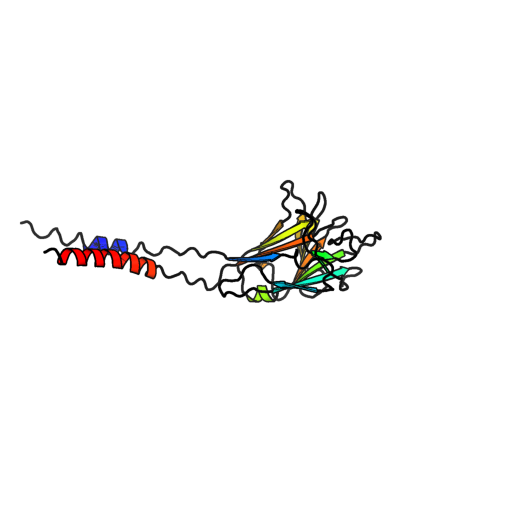34 ? -0.572 5.632 3.988 1.00 96.12 134 ILE A N 1
ATOM 965 C CA . ILE A 1 134 ? 0.379 4.922 3.140 1.00 96.12 134 ILE A CA 1
ATOM 966 C C . ILE A 1 134 ? 1.725 5.605 3.300 1.00 96.12 134 ILE A C 1
ATOM 968 O O . ILE A 1 134 ? 1.818 6.825 3.179 1.00 96.12 134 ILE A O 1
ATOM 972 N N . THR A 1 135 ? 2.763 4.838 3.606 1.00 95.56 135 THR A N 1
ATOM 973 C CA . THR A 1 135 ? 4.121 5.353 3.788 1.00 95.56 135 THR A CA 1
ATOM 974 C C . THR A 1 135 ? 5.051 4.727 2.770 1.00 95.56 135 THR A C 1
ATOM 976 O O . THR A 1 135 ? 5.038 3.514 2.556 1.00 95.56 135 THR A O 1
ATOM 979 N N . PHE A 1 136 ? 5.906 5.561 2.203 1.00 95.44 136 PHE A N 1
ATOM 980 C CA . PHE A 1 136 ? 6.966 5.198 1.291 1.00 95.44 136 PHE A CA 1
ATOM 981 C C . PHE A 1 136 ? 8.301 5.257 2.014 1.00 95.44 136 PHE A C 1
ATOM 983 O O . PHE A 1 136 ? 8.555 6.134 2.843 1.00 95.44 136 PHE A O 1
ATOM 990 N N . GLY A 1 137 ? 9.144 4.274 1.744 1.00 92.94 137 GLY A N 1
ATOM 991 C CA . GLY A 1 137 ? 10.449 4.179 2.376 1.00 92.94 137 GLY A CA 1
ATOM 992 C C . GLY A 1 137 ? 11.583 4.649 1.494 1.00 92.94 137 GLY A C 1
ATOM 993 O O . GLY A 1 137 ? 12.651 4.816 2.054 1.00 92.94 137 GLY A O 1
ATOM 994 N N . SER A 1 138 ? 11.333 4.914 0.210 1.00 90.31 138 SER A N 1
ATOM 995 C CA . SER A 1 138 ? 12.210 5.640 -0.712 1.00 90.31 138 SER A CA 1
ATOM 996 C C . SER A 1 138 ? 11.329 6.546 -1.574 1.00 90.31 138 SER A C 1
ATOM 998 O O . SER A 1 138 ? 10.426 6.054 -2.247 1.00 90.31 138 SER A O 1
ATOM 1000 N N . ILE A 1 139 ? 11.507 7.858 -1.411 1.00 88.44 139 ILE A N 1
ATOM 1001 C CA . ILE A 1 139 ? 11.032 8.954 -2.269 1.00 88.44 139 ILE A CA 1
ATOM 1002 C C . ILE A 1 139 ? 12.117 10.024 -2.116 1.00 88.44 139 ILE A C 1
ATOM 1004 O O . ILE A 1 139 ? 12.307 10.550 -1.011 1.00 88.44 139 ILE A O 1
ATOM 1008 N N . GLN A 1 140 ? 12.859 10.310 -3.180 1.00 84.88 140 GLN A N 1
ATOM 1009 C CA . GLN A 1 140 ? 13.932 11.301 -3.205 1.00 84.88 140 GLN A CA 1
ATOM 1010 C C . GLN A 1 140 ? 13.470 12.588 -3.903 1.00 84.88 140 GLN A C 1
ATOM 1012 O O . GLN A 1 140 ? 12.333 12.714 -4.358 1.00 84.88 140 GLN A O 1
ATOM 1017 N N . GLY A 1 141 ? 14.331 13.610 -3.919 1.00 83.88 141 GLY A N 1
ATOM 1018 C CA . GLY A 1 141 ? 14.002 14.925 -4.471 1.00 83.88 141 GLY A CA 1
ATOM 1019 C C . GLY A 1 141 ? 13.643 14.860 -5.958 1.00 83.88 141 GLY A C 1
ATOM 1020 O O . GLY A 1 141 ? 14.536 14.788 -6.793 1.00 83.88 141 GLY A O 1
ATOM 1021 N N . GLY A 1 142 ? 12.347 14.949 -6.268 1.00 84.50 142 GLY A N 1
ATOM 1022 C CA . GLY A 1 142 ? 11.801 14.845 -7.626 1.00 84.50 142 GLY A CA 1
ATOM 1023 C C . GLY A 1 142 ? 10.950 13.594 -7.864 1.00 84.50 142 GLY A C 1
ATOM 1024 O O . GLY A 1 142 ? 10.167 13.587 -8.814 1.00 84.50 142 GLY A O 1
ATOM 1025 N N . ASP A 1 143 ? 11.030 12.590 -6.987 1.00 90.88 143 ASP A N 1
ATOM 1026 C CA . ASP A 1 143 ? 10.264 11.352 -7.120 1.00 90.88 143 ASP A CA 1
ATOM 1027 C C . ASP A 1 143 ? 8.799 11.545 -6.741 1.00 90.88 143 ASP A C 1
ATOM 1029 O O . ASP A 1 143 ? 8.486 12.188 -5.742 1.00 90.88 143 ASP A O 1
ATOM 1033 N N . HIS A 1 144 ? 7.880 10.948 -7.492 1.00 91.38 144 HIS A N 1
ATOM 1034 C CA . HIS A 1 144 ? 6.487 10.867 -7.080 1.00 91.38 144 HIS A CA 1
ATOM 1035 C C . HIS A 1 144 ? 5.938 9.454 -7.270 1.00 91.38 144 HIS A C 1
ATOM 1037 O O . HIS A 1 144 ? 6.234 8.766 -8.246 1.00 91.38 144 HIS A O 1
ATOM 1043 N N . ALA A 1 145 ? 5.094 9.044 -6.331 1.00 93.50 145 ALA A N 1
ATOM 1044 C CA . ALA A 1 145 ? 4.242 7.877 -6.422 1.00 93.50 145 ALA A CA 1
ATOM 1045 C C . ALA A 1 145 ? 2.814 8.298 -6.785 1.00 93.50 145 ALA A C 1
ATOM 1047 O O . ALA A 1 145 ? 2.320 9.333 -6.335 1.00 93.50 145 ALA A O 1
ATOM 1048 N N . VAL A 1 146 ? 2.116 7.470 -7.550 1.00 93.44 146 VAL A N 1
ATOM 1049 C CA . VAL A 1 146 ? 0.684 7.616 -7.818 1.00 93.44 146 VAL A CA 1
ATOM 1050 C C . VAL A 1 146 ? -0.045 6.463 -7.150 1.00 93.44 146 VAL A C 1
ATOM 1052 O O . VAL A 1 146 ? 0.327 5.300 -7.321 1.00 93.44 146 VAL A O 1
ATOM 1055 N N . LEU A 1 147 ? -1.073 6.806 -6.377 1.00 95.12 147 LEU A N 1
ATOM 1056 C CA . LEU A 1 147 ? -1.983 5.851 -5.765 1.00 95.12 147 LEU A CA 1
ATOM 1057 C C . LEU A 1 147 ? -3.275 5.782 -6.569 1.00 95.12 147 LEU A C 1
ATOM 1059 O O . LEU A 1 147 ? -3.830 6.826 -6.925 1.00 95.12 147 LEU A O 1
ATOM 1063 N N . GLY A 1 148 ? -3.772 4.573 -6.793 1.00 94.25 148 GLY A N 1
ATOM 1064 C CA . GLY A 1 148 ? -5.060 4.333 -7.433 1.00 94.25 148 GLY A CA 1
ATOM 1065 C C . GLY A 1 148 ? -5.824 3.160 -6.831 1.00 94.25 148 GLY A C 1
ATOM 1066 O O . GLY A 1 148 ? -5.299 2.441 -5.980 1.00 94.25 148 GLY A O 1
ATOM 1067 N N . ASP A 1 149 ? -7.063 2.982 -7.275 1.00 94.62 149 ASP A N 1
ATOM 1068 C CA . ASP A 1 149 ? -7.910 1.836 -6.953 1.00 94.62 149 ASP A CA 1
ATOM 1069 C C . ASP A 1 149 ? -8.389 1.110 -8.210 1.00 94.62 149 ASP A C 1
ATOM 1071 O O . ASP A 1 149 ? -8.910 1.719 -9.147 1.00 94.62 149 ASP A O 1
ATOM 1075 N N . SER A 1 150 ? -8.267 -0.214 -8.224 1.00 94.88 150 SER A N 1
ATOM 1076 C CA . SER A 1 150 ? -8.729 -1.046 -9.338 1.00 94.88 150 SER A CA 1
ATOM 1077 C C . SER A 1 150 ? -9.635 -2.180 -8.878 1.00 94.88 150 SER A C 1
ATOM 1079 O O . SER A 1 150 ? -9.613 -2.619 -7.726 1.00 94.88 150 SER A O 1
ATOM 1081 N N . GLY A 1 151 ? -10.466 -2.660 -9.808 1.00 95.94 151 GLY A N 1
ATOM 1082 C CA . GLY A 1 151 ? -11.390 -3.777 -9.593 1.00 95.94 151 GLY A CA 1
ATOM 1083 C C . GLY A 1 151 ? -10.844 -5.151 -9.963 1.00 95.94 151 GLY A C 1
ATOM 1084 O O . GLY A 1 151 ? -11.453 -6.159 -9.613 1.00 95.94 151 GLY A O 1
ATOM 1085 N N . SER A 1 152 ? -9.717 -5.215 -10.674 1.00 95.50 152 SER A N 1
ATOM 1086 C CA . SER A 1 152 ? -9.156 -6.471 -11.175 1.00 95.50 152 SER A CA 1
ATOM 1087 C C . SER A 1 152 ? -7.633 -6.512 -11.044 1.00 95.50 152 SER A C 1
ATOM 1089 O O . SER A 1 152 ? -6.977 -5.479 -11.197 1.00 95.50 152 SER A O 1
ATOM 1091 N N . PRO A 1 153 ? -7.051 -7.707 -10.834 1.00 95.62 153 PRO A N 1
ATOM 1092 C CA . PRO A 1 153 ? -5.609 -7.874 -10.812 1.00 95.62 153 PRO A CA 1
ATOM 1093 C C . PRO A 1 153 ? -4.924 -7.387 -12.092 1.00 95.62 153 PRO A C 1
ATOM 1095 O O . PRO A 1 153 ? -5.355 -7.739 -13.191 1.00 95.62 153 PRO A O 1
ATOM 1098 N N . GLY A 1 154 ? -3.830 -6.637 -11.950 1.00 94.25 154 GLY A N 1
ATOM 1099 C CA . GLY A 1 154 ? -2.971 -6.246 -13.076 1.00 94.25 154 GLY A CA 1
ATOM 1100 C C . GLY A 1 154 ? -3.580 -5.225 -14.040 1.00 94.25 154 GLY A C 1
ATOM 1101 O O . GLY A 1 154 ? -3.088 -5.080 -15.157 1.00 94.25 154 GLY A O 1
ATOM 1102 N N . GLN A 1 155 ? -4.635 -4.520 -13.635 1.00 93.00 155 GLN A N 1
ATOM 1103 C CA . GLN A 1 155 ? -5.184 -3.378 -14.365 1.00 93.00 155 GLN A CA 1
ATOM 1104 C C . GLN A 1 155 ? -4.877 -2.091 -13.609 1.00 93.00 155 GLN A C 1
ATOM 1106 O O . GLN A 1 155 ? -4.926 -2.081 -12.383 1.00 93.00 155 GLN A O 1
ATOM 1111 N N . LEU A 1 156 ? -4.581 -1.015 -14.340 1.00 87.88 156 LEU A N 1
ATOM 1112 C CA . LEU A 1 156 ? -4.454 0.307 -13.733 1.00 87.88 156 LEU A CA 1
ATOM 1113 C C . LEU A 1 156 ? -5.833 0.814 -13.310 1.00 87.88 156 LEU A C 1
ATOM 1115 O O . LEU A 1 156 ? -6.771 0.846 -14.110 1.00 87.88 156 LEU A O 1
ATOM 1119 N N . GLY A 1 157 ? -5.929 1.194 -12.045 1.00 88.44 157 GLY A N 1
ATOM 1120 C CA . GLY A 1 157 ? -7.113 1.766 -11.438 1.00 88.44 157 GLY A CA 1
ATOM 1121 C C . GLY A 1 157 ? -7.387 3.230 -11.761 1.00 88.44 157 GLY A C 1
ATOM 1122 O O . GLY A 1 157 ? -6.663 3.888 -12.513 1.00 88.44 157 GLY A O 1
ATOM 1123 N N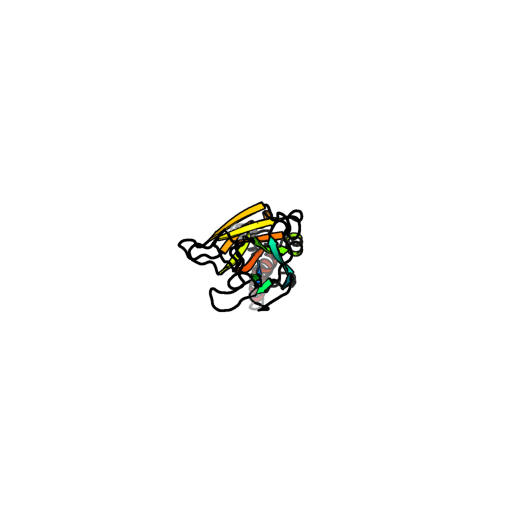 . SER A 1 158 ? -8.437 3.760 -11.135 1.00 91.94 158 SER A N 1
ATOM 1124 C CA . SER A 1 158 ? -8.653 5.203 -11.068 1.00 91.94 158 SER A CA 1
ATOM 1125 C C . SER A 1 158 ? -7.615 5.817 -10.137 1.00 91.94 158 SER A C 1
ATOM 1127 O O . SER A 1 158 ? -7.339 5.296 -9.062 1.00 91.94 158 SER A O 1
ATOM 1129 N N . GLN A 1 159 ? -7.021 6.942 -10.528 1.00 93.31 159 GLN A N 1
ATOM 1130 C CA . GLN A 1 159 ? -6.086 7.645 -9.659 1.00 93.31 159 GLN A CA 1
ATOM 1131 C C . GLN A 1 159 ? -6.833 8.260 -8.465 1.00 93.31 159 GLN A C 1
ATOM 1133 O O . GLN A 1 159 ? -7.762 9.045 -8.649 1.00 93.31 159 GLN A O 1
ATOM 1138 N N . ILE A 1 160 ? -6.372 7.955 -7.252 1.00 93.81 160 ILE A N 1
ATOM 1139 C CA . ILE A 1 160 ? -6.832 8.567 -6.000 1.00 93.81 160 ILE A CA 1
ATOM 1140 C C . ILE A 1 160 ? -6.026 9.839 -5.732 1.00 93.81 160 ILE A C 1
ATOM 1142 O O . ILE A 1 160 ? -6.581 10.910 -5.493 1.00 93.81 160 ILE A O 1
ATOM 1146 N N . THR A 1 161 ? -4.693 9.732 -5.739 1.00 94.00 161 THR A N 1
ATOM 1147 C CA . THR A 1 161 ? -3.804 10.841 -5.368 1.00 94.00 161 THR A CA 1
ATOM 1148 C C . THR A 1 161 ? -2.373 10.636 -5.870 1.00 94.00 161 THR A C 1
ATOM 1150 O O . THR A 1 161 ? -1.992 9.543 -6.289 1.00 94.00 161 THR A O 1
ATOM 1153 N N . THR A 1 162 ? -1.568 11.695 -5.815 1.00 92.19 162 THR A N 1
ATOM 1154 C CA . THR A 1 162 ? -0.127 11.673 -6.096 1.00 92.19 162 THR A CA 1
ATOM 1155 C C . THR A 1 162 ? 0.631 12.089 -4.840 1.00 92.19 162 THR A C 1
ATOM 1157 O O . THR A 1 162 ? 0.254 13.040 -4.157 1.00 92.19 162 THR A O 1
ATOM 1160 N N . VAL A 1 163 ? 1.712 11.377 -4.541 1.00 90.94 163 VAL A N 1
ATOM 1161 C CA . VAL A 1 163 ? 2.565 11.569 -3.367 1.00 90.94 163 VAL A CA 1
ATOM 1162 C C . VAL A 1 163 ? 3.972 11.865 -3.854 1.00 90.94 163 VAL A C 1
ATOM 1164 O O . VAL A 1 163 ? 4.471 11.161 -4.714 1.00 90.94 163 VAL A O 1
ATOM 1167 N N . GLY A 1 164 ? 4.632 12.872 -3.306 1.00 85.44 164 GLY A N 1
ATOM 1168 C CA . GLY A 1 164 ? 6.030 13.176 -3.608 1.00 85.44 164 GLY A CA 1
ATOM 1169 C C . GLY A 1 164 ? 6.669 13.904 -2.434 1.00 85.44 164 GLY A C 1
ATOM 1170 O O . GLY A 1 164 ? 5.980 14.167 -1.439 1.00 85.44 164 GLY A O 1
ATOM 1171 N N . PRO A 1 165 ? 7.962 14.248 -2.512 1.00 75.69 165 PRO A N 1
ATOM 1172 C CA . PRO A 1 165 ? 8.637 14.961 -1.449 1.00 75.69 165 PRO A CA 1
ATOM 1173 C C . PRO A 1 165 ? 7.980 16.332 -1.306 1.00 75.69 165 PRO A C 1
ATOM 1175 O O . PRO A 1 165 ? 8.139 17.232 -2.129 1.00 75.69 165 PRO A O 1
ATOM 1178 N N . THR A 1 166 ? 7.220 16.514 -0.233 1.00 58.78 166 THR A N 1
ATOM 1179 C CA . THR A 1 166 ? 6.865 17.863 0.201 1.00 58.78 166 THR A CA 1
ATOM 1180 C C . THR A 1 166 ? 8.123 18.533 0.756 1.00 58.78 166 THR A C 1
ATOM 1182 O O . THR A 1 166 ? 9.037 17.857 1.233 1.00 58.78 166 THR A O 1
ATOM 1185 N N . ASN A 1 167 ? 8.158 19.869 0.801 1.00 48.38 167 ASN A N 1
ATOM 1186 C CA . ASN A 1 167 ? 9.213 20.627 1.501 1.00 48.38 167 ASN A CA 1
ATOM 1187 C C . ASN A 1 167 ? 9.379 20.220 2.988 1.00 48.38 167 ASN A C 1
ATOM 1189 O O . ASN A 1 167 ? 10.290 20.688 3.666 1.00 48.38 167 ASN A O 1
ATOM 1193 N N . SER A 1 168 ? 8.480 19.376 3.504 1.00 50.66 168 SER A N 1
ATOM 1194 C CA . SER A 1 168 ? 8.453 18.833 4.858 1.00 50.66 168 SER A CA 1
ATOM 1195 C C . SER A 1 168 ? 9.065 17.428 4.986 1.00 50.66 168 SER A C 1
ATOM 1197 O O . SER A 1 168 ? 9.068 16.894 6.091 1.00 50.66 168 SER A O 1
ATOM 1199 N N . GLY A 1 169 ? 9.567 16.813 3.903 1.00 60.72 169 GLY A N 1
ATOM 1200 C CA . GLY A 1 169 ? 10.183 15.475 3.941 1.00 60.72 169 GLY A CA 1
ATOM 1201 C C . GLY A 1 169 ? 9.207 14.345 4.292 1.00 60.72 169 GLY A C 1
ATOM 1202 O O . GLY A 1 169 ? 9.613 13.298 4.795 1.00 60.72 169 GLY A O 1
ATOM 1203 N N . VAL A 1 170 ? 7.906 14.574 4.092 1.00 62.59 170 VAL A N 1
ATOM 1204 C CA . VAL A 1 170 ? 6.861 13.601 4.417 1.00 62.59 170 VAL A CA 1
ATOM 1205 C C . VAL A 1 170 ? 6.693 12.638 3.246 1.00 62.59 170 VAL A C 1
ATOM 1207 O O . VAL A 1 170 ? 6.150 13.013 2.212 1.00 62.59 170 VAL A O 1
ATOM 1210 N N . ASN A 1 171 ? 7.109 11.388 3.447 1.00 88.50 171 ASN A N 1
ATOM 1211 C CA . ASN A 1 171 ? 6.966 10.292 2.484 1.00 88.50 171 ASN A CA 1
ATOM 1212 C C . ASN A 1 171 ? 5.686 9.488 2.753 1.00 88.50 171 ASN A C 1
ATOM 1214 O O . ASN A 1 171 ? 5.693 8.260 2.736 1.00 88.50 171 ASN A O 1
ATOM 1218 N N . SER A 1 172 ? 4.589 10.161 3.095 1.00 92.50 172 SER A N 1
ATOM 1219 C CA . SER A 1 172 ? 3.328 9.497 3.422 1.00 92.50 172 SER A CA 1
ATOM 1220 C C . SER A 1 172 ? 2.115 10.311 3.014 1.00 92.50 172 SER A C 1
ATOM 1222 O O . SER A 1 172 ? 2.149 11.539 3.042 1.00 92.50 172 SER A O 1
ATOM 1224 N N . VAL A 1 173 ? 1.019 9.617 2.728 1.00 93.56 173 VAL A N 1
ATOM 1225 C CA . VAL A 1 173 ? -0.284 10.220 2.447 1.00 93.56 173 VAL A CA 1
ATOM 1226 C C . VAL A 1 173 ? -1.368 9.519 3.247 1.00 93.56 173 VAL A C 1
ATOM 1228 O O . VAL A 1 173 ? -1.304 8.309 3.462 1.00 93.56 173 VAL A O 1
ATOM 1231 N N . THR A 1 174 ? -2.365 10.282 3.678 1.00 93.69 174 THR A N 1
ATOM 1232 C CA . THR A 1 174 ? -3.557 9.752 4.335 1.00 93.69 174 THR A CA 1
ATOM 1233 C C . THR A 1 174 ? -4.741 9.877 3.386 1.00 93.69 174 THR A C 1
ATOM 1235 O O . THR A 1 174 ? -5.024 10.970 2.899 1.00 93.69 174 THR A O 1
ATOM 1238 N N . ILE A 1 175 ? -5.420 8.761 3.136 1.00 92.12 175 ILE A N 1
ATOM 1239 C CA . ILE A 1 175 ? -6.601 8.658 2.276 1.00 92.12 175 ILE A CA 1
ATOM 1240 C C . ILE A 1 175 ? -7.798 8.146 3.091 1.00 92.12 175 ILE A C 1
ATOM 1242 O O . ILE A 1 175 ? -7.614 7.293 3.971 1.00 92.12 175 ILE A O 1
ATOM 1246 N N . PRO A 1 176 ? -9.018 8.652 2.852 1.00 90.69 176 PRO A N 1
ATOM 1247 C CA . PRO A 1 176 ? -10.225 8.096 3.452 1.00 90.69 176 PRO A CA 1
ATOM 1248 C C . PRO A 1 176 ? -10.377 6.609 3.120 1.00 90.69 176 PRO A C 1
ATOM 1250 O O . PRO A 1 176 ? -10.282 6.206 1.966 1.00 90.69 176 PRO A O 1
ATOM 1253 N N . TRP A 1 177 ? -10.673 5.769 4.116 1.00 88.25 177 TRP A N 1
ATOM 1254 C CA . TRP A 1 177 ? -10.920 4.344 3.851 1.00 88.25 177 TRP A CA 1
ATOM 1255 C C . TRP A 1 177 ? -12.175 4.112 2.997 1.00 88.25 177 TRP A C 1
ATOM 1257 O O . TRP A 1 177 ? -12.283 3.103 2.307 1.00 88.25 177 TRP A O 1
ATOM 1267 N N . ALA A 1 178 ? -13.107 5.070 3.018 1.00 85.62 178 ALA A N 1
ATOM 1268 C CA . ALA A 1 178 ? -14.327 5.050 2.216 1.00 85.62 178 ALA A CA 1
ATOM 1269 C C . ALA A 1 178 ? -14.074 5.051 0.696 1.00 85.62 178 ALA A C 1
ATOM 1271 O O . ALA A 1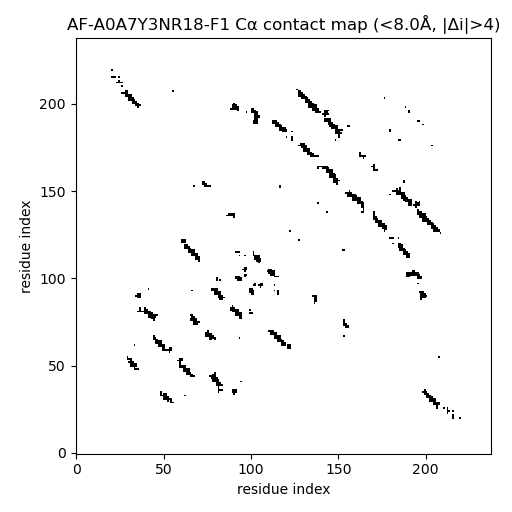 178 ? -14.996 4.733 -0.053 1.00 85.62 178 ALA A O 1
ATOM 1272 N N . ASP A 1 179 ? -12.854 5.370 0.254 1.00 84.88 179 ASP A N 1
ATOM 1273 C CA . ASP A 1 179 ? -12.470 5.320 -1.158 1.00 84.88 179 ASP A CA 1
ATOM 1274 C C . ASP A 1 179 ? -12.270 3.872 -1.652 1.00 84.88 179 ASP A C 1
ATOM 1276 O O . ASP A 1 179 ? -12.294 3.623 -2.853 1.00 84.88 179 ASP A O 1
ATOM 1280 N N . PHE A 1 180 ? -12.143 2.891 -0.747 1.00 87.12 180 PHE A N 1
ATOM 1281 C CA . PHE A 1 180 ? -12.035 1.472 -1.098 1.00 87.12 180 PHE A CA 1
ATOM 1282 C C . PHE A 1 180 ? -13.382 0.752 -1.013 1.00 87.12 180 PHE A C 1
ATOM 1284 O O . PHE A 1 180 ? -14.174 0.944 -0.089 1.00 87.12 180 PHE A O 1
ATOM 1291 N N . SER A 1 181 ? -13.631 -0.155 -1.959 1.00 90.44 181 SER A N 1
ATOM 1292 C CA . SER A 1 181 ? -14.876 -0.927 -2.031 1.00 90.44 181 SER A CA 1
ATOM 1293 C C . SER A 1 181 ? -14.626 -2.352 -2.516 1.00 90.44 181 SER A C 1
ATOM 1295 O O . SER A 1 181 ? -13.595 -2.643 -3.109 1.00 90.44 181 SER A O 1
ATOM 1297 N N . LEU A 1 182 ? -15.582 -3.264 -2.320 1.00 89.69 182 LEU A N 1
ATOM 1298 C CA . LEU A 1 182 ? -15.455 -4.623 -2.869 1.00 89.69 182 LEU A CA 1
ATOM 1299 C C . LEU A 1 182 ? -15.449 -4.649 -4.406 1.00 89.69 182 LEU A C 1
ATOM 1301 O O . LEU A 1 182 ? -14.969 -5.617 -4.985 1.00 89.69 182 LEU A O 1
ATOM 1305 N N . SER A 1 183 ? -15.966 -3.604 -5.061 1.00 92.56 183 SER A N 1
ATOM 1306 C CA . SER A 1 183 ? -15.832 -3.426 -6.509 1.00 92.56 183 SER A CA 1
ATOM 1307 C C . SER A 1 183 ? -14.427 -3.001 -6.920 1.00 92.56 183 SER A C 1
ATOM 1309 O O . SER A 1 183 ? -14.010 -3.394 -8.001 1.00 92.56 183 SER A O 1
ATOM 1311 N N . HIS A 1 184 ? -13.704 -2.264 -6.069 1.00 94.12 184 HIS A N 1
ATOM 1312 C CA . HIS A 1 184 ? -12.312 -1.857 -6.280 1.00 94.12 184 HIS A CA 1
ATOM 1313 C C . HIS A 1 184 ? -11.441 -2.211 -5.059 1.00 94.12 184 HIS A C 1
ATOM 1315 O O . HIS A 1 184 ? -11.089 -1.336 -4.261 1.00 94.12 184 HIS A O 1
ATOM 1321 N N . PRO A 1 185 ? -11.149 -3.509 -4.833 1.00 95.38 185 PRO A N 1
ATOM 1322 C CA . PRO A 1 185 ? -10.515 -3.958 -3.598 1.00 95.38 185 PRO A CA 1
ATOM 1323 C C . PRO A 1 185 ? -8.986 -3.858 -3.628 1.00 95.38 185 PRO A C 1
ATOM 1325 O O . PRO A 1 185 ? -8.329 -4.324 -2.694 1.00 95.38 185 PRO A O 1
ATOM 1328 N N . TYR A 1 186 ? -8.408 -3.323 -4.701 1.00 96.81 186 TYR A N 1
ATOM 1329 C CA . TYR A 1 186 ? -6.969 -3.256 -4.902 1.00 96.81 186 TYR A CA 1
ATOM 1330 C C . TYR A 1 186 ? -6.469 -1.823 -4.733 1.00 96.81 186 TYR A C 1
ATOM 1332 O O . TYR A 1 186 ? -7.004 -0.914 -5.356 1.00 96.81 186 TYR A O 1
ATOM 1340 N N . LEU A 1 187 ? -5.436 -1.636 -3.908 1.00 96.94 187 LEU A N 1
ATOM 1341 C CA . LEU A 1 187 ? -4.636 -0.411 -3.884 1.00 96.94 187 LEU A CA 1
ATOM 1342 C C . LEU A 1 187 ? -3.488 -0.558 -4.879 1.00 96.94 187 LEU A C 1
ATOM 1344 O O . LEU A 1 187 ? -2.614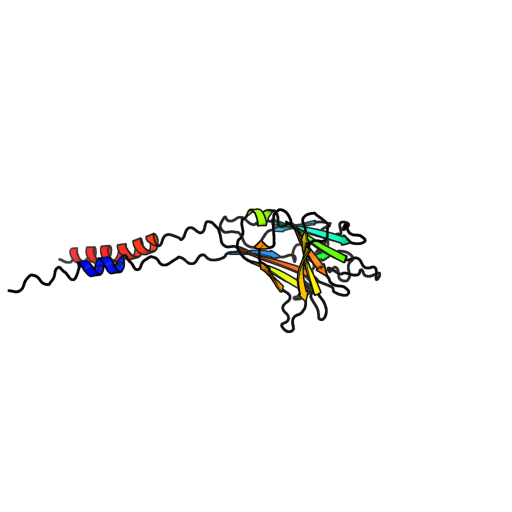 -1.407 -4.682 1.00 96.94 187 LEU A O 1
ATOM 1348 N N . ASP A 1 188 ? -3.472 0.300 -5.886 1.00 96.19 188 ASP A N 1
ATOM 1349 C CA . ASP A 1 188 ? -2.424 0.376 -6.892 1.00 96.19 188 ASP A CA 1
ATOM 1350 C C . ASP A 1 188 ? -1.393 1.431 -6.487 1.00 96.19 188 ASP A C 1
ATOM 1352 O O . ASP A 1 188 ? -1.739 2.550 -6.105 1.00 96.19 188 ASP A O 1
ATOM 1356 N N . VAL A 1 189 ? -0.115 1.077 -6.583 1.00 96.44 189 VAL A N 1
ATOM 1357 C CA . VAL A 1 189 ? 1.022 1.958 -6.319 1.00 96.44 189 VAL A CA 1
ATOM 1358 C C . VAL A 1 189 ? 1.942 1.921 -7.527 1.00 96.44 189 VAL A C 1
ATOM 1360 O O . VAL A 1 189 ? 2.508 0.878 -7.852 1.00 96.44 189 VAL A O 1
ATOM 1363 N N . THR A 1 190 ? 2.100 3.066 -8.179 1.00 94.62 190 THR A N 1
ATOM 1364 C CA . THR A 1 190 ? 2.997 3.255 -9.330 1.00 94.62 190 THR A CA 1
ATOM 1365 C C . THR A 1 190 ? 3.924 4.441 -9.080 1.00 94.62 190 THR A C 1
ATOM 1367 O O . THR A 1 190 ? 3.689 5.226 -8.159 1.00 94.62 190 THR A O 1
ATOM 1370 N N . ALA A 1 191 ? 4.973 4.584 -9.884 1.00 93.06 191 ALA A N 1
ATOM 1371 C CA . ALA A 1 191 ? 5.831 5.766 -9.891 1.00 93.06 191 ALA A CA 1
ATOM 1372 C C . ALA A 1 191 ? 5.492 6.678 -11.080 1.00 93.06 191 ALA A C 1
ATOM 1374 O O . ALA A 1 191 ? 5.024 6.209 -12.119 1.00 93.06 191 ALA A O 1
ATOM 1375 N N . THR A 1 192 ? 5.724 7.987 -10.953 1.00 90.00 192 THR A N 1
ATOM 1376 C CA . THR A 1 192 ? 5.672 8.896 -12.107 1.00 90.00 192 THR A CA 1
ATOM 1377 C C . THR A 1 192 ? 6.915 8.760 -12.984 1.00 90.00 192 THR A C 1
ATOM 1379 O O . THR A 1 192 ? 7.926 8.200 -12.572 1.00 90.00 192 THR A O 1
ATOM 1382 N N . SER A 1 193 ? 6.861 9.293 -14.208 1.00 86.56 193 SER A N 1
ATOM 1383 C CA . SER A 1 193 ? 8.001 9.276 -15.132 1.00 86.56 193 SER A CA 1
ATOM 1384 C C . SER A 1 193 ? 9.268 9.849 -14.491 1.00 86.56 193 SER A C 1
ATOM 1386 O O . SER A 1 193 ? 9.275 11.006 -14.073 1.00 86.56 193 SER A O 1
ATOM 1388 N N . GLY A 1 194 ? 10.348 9.063 -14.496 1.00 84.94 194 GLY A N 1
ATOM 1389 C CA . GLY A 1 194 ? 11.636 9.451 -13.917 1.00 84.94 194 GLY A CA 1
ATOM 1390 C C . GLY A 1 194 ? 11.657 9.441 -12.389 1.00 84.94 194 GLY A C 1
ATOM 1391 O O . GLY A 1 194 ? 12.483 10.136 -11.808 1.00 84.94 194 GLY A O 1
ATOM 1392 N N . SER A 1 195 ? 10.729 8.718 -11.756 1.00 90.44 195 SER A N 1
ATOM 1393 C CA . SER A 1 195 ? 10.669 8.540 -10.310 1.00 90.44 195 SER A CA 1
ATOM 1394 C C . SER A 1 195 ? 10.904 7.094 -9.919 1.00 90.44 195 SER A C 1
ATOM 1396 O O . SER A 1 195 ? 10.417 6.187 -10.587 1.00 90.44 195 SER A O 1
ATOM 1398 N N . SER A 1 196 ? 11.565 6.909 -8.785 1.00 91.00 196 SER A N 1
ATOM 1399 C CA . SER A 1 196 ? 11.828 5.603 -8.193 1.00 91.00 196 SER A CA 1
ATOM 1400 C C . SER A 1 196 ? 11.312 5.595 -6.756 1.00 91.00 196 SER A C 1
ATOM 1402 O O . SER A 1 196 ? 11.614 6.510 -5.990 1.00 91.00 196 SER A O 1
ATOM 1404 N N . VAL A 1 197 ? 10.445 4.640 -6.401 1.00 94.62 197 VAL A N 1
ATOM 1405 C CA . VAL A 1 197 ? 9.805 4.629 -5.074 1.00 94.62 197 VAL A CA 1
ATOM 1406 C C . VAL A 1 197 ? 9.713 3.240 -4.442 1.00 94.62 197 VAL A C 1
ATOM 1408 O O . VAL A 1 197 ? 9.538 2.231 -5.121 1.00 94.62 197 VAL A O 1
ATOM 1411 N N . LEU A 1 198 ? 9.740 3.183 -3.106 1.00 96.06 198 LEU A N 1
ATOM 1412 C CA . LEU A 1 198 ? 9.491 1.956 -2.332 1.00 96.06 198 LEU A CA 1
ATOM 1413 C C . LEU A 1 198 ? 8.259 2.095 -1.445 1.00 96.06 198 LEU A C 1
ATOM 1415 O O . LEU A 1 198 ? 8.195 2.985 -0.594 1.00 96.06 198 LEU A O 1
ATOM 1419 N N . LEU A 1 199 ? 7.314 1.161 -1.560 1.00 97.31 199 LEU A N 1
ATOM 1420 C CA . LEU A 1 199 ? 6.158 1.088 -0.666 1.00 97.31 199 LEU A CA 1
ATOM 1421 C C . LEU A 1 199 ? 6.584 0.490 0.682 1.00 97.31 199 LEU A C 1
ATOM 1423 O O . LEU A 1 199 ? 6.913 -0.688 0.767 1.00 97.31 199 LEU A O 1
ATOM 1427 N N . ARG A 1 200 ? 6.567 1.268 1.767 1.00 96.50 200 ARG A N 1
ATOM 1428 C CA . ARG A 1 200 ? 7.083 0.828 3.076 1.00 96.50 200 ARG A CA 1
ATOM 1429 C C . ARG A 1 200 ? 6.024 0.215 3.973 1.00 96.50 200 ARG A C 1
ATOM 1431 O O . ARG A 1 200 ? 6.277 -0.831 4.576 1.00 96.50 200 ARG A O 1
ATOM 1438 N N . SER A 1 201 ? 4.875 0.868 4.100 1.00 96.50 201 SER A N 1
ATOM 1439 C CA . SER A 1 201 ? 3.808 0.384 4.971 1.00 96.50 201 SER A CA 1
ATOM 1440 C C . SER A 1 201 ? 2.440 0.936 4.612 1.00 96.50 201 SER A C 1
ATOM 1442 O O . SER A 1 201 ? 2.316 2.027 4.057 1.00 96.50 201 SER A O 1
ATOM 1444 N N . ILE A 1 202 ? 1.419 0.188 5.017 1.00 96.12 202 ILE A N 1
ATOM 1445 C CA . ILE A 1 202 ? 0.026 0.624 5.062 1.00 96.12 202 ILE A CA 1
ATOM 1446 C C . ILE A 1 202 ? -0.393 0.590 6.528 1.00 96.12 202 ILE A C 1
ATOM 1448 O O . ILE A 1 202 ? -0.183 -0.410 7.212 1.00 96.12 202 ILE A O 1
ATOM 1452 N N . GLN A 1 203 ? -0.972 1.678 7.011 1.00 94.25 203 GLN A N 1
ATOM 1453 C CA . GLN A 1 203 ? -1.607 1.753 8.319 1.00 94.25 203 GLN A CA 1
ATOM 1454 C C . GLN A 1 203 ? -3.071 2.079 8.125 1.00 94.25 203 GLN A C 1
ATOM 1456 O O . GLN A 1 203 ? -3.389 2.974 7.353 1.00 94.25 203 GLN A O 1
ATOM 1461 N N . ILE A 1 204 ? -3.960 1.388 8.821 1.00 90.88 204 ILE A N 1
ATOM 1462 C CA . ILE A 1 204 ? -5.384 1.703 8.783 1.00 90.88 204 ILE A CA 1
ATOM 1463 C C . ILE A 1 204 ? -5.853 1.905 10.208 1.00 90.88 204 ILE A C 1
ATOM 1465 O O . ILE A 1 204 ? -5.761 0.995 11.033 1.00 90.88 204 ILE A O 1
ATOM 1469 N N . SER A 1 205 ? -6.370 3.097 10.480 1.00 85.94 205 SER A N 1
ATOM 1470 C CA . SER A 1 205 ? -7.101 3.352 11.713 1.00 85.94 205 SER A CA 1
ATOM 1471 C C . SER A 1 205 ? -8.520 2.835 11.550 1.00 85.94 205 SER A C 1
ATOM 1473 O O . SER A 1 205 ? -9.189 3.163 10.570 1.00 85.94 205 SER A O 1
ATOM 1475 N N . PHE A 1 206 ? -8.987 2.051 12.511 1.00 78.38 206 PHE A N 1
ATOM 1476 C CA . PHE A 1 206 ? -10.346 1.545 12.520 1.00 78.38 206 PHE A CA 1
ATOM 1477 C C . PHE A 1 206 ? -11.005 1.800 13.866 1.00 78.38 206 PHE A C 1
ATOM 1479 O O . PHE A 1 206 ? -10.406 1.679 14.936 1.00 78.38 206 PHE A O 1
ATOM 1486 N N . VAL A 1 207 ? -12.275 2.168 13.790 1.00 71.31 207 VAL A N 1
ATOM 1487 C CA . VAL A 1 207 ? -13.155 2.282 14.945 1.00 71.31 207 VAL A CA 1
ATOM 1488 C C . VAL A 1 207 ? -13.994 1.007 14.986 1.00 71.31 207 VAL A C 1
ATOM 1490 O O . VAL A 1 207 ? -14.738 0.764 14.034 1.00 71.31 207 VAL A O 1
ATOM 1493 N N . PRO A 1 208 ? -13.879 0.163 16.026 1.00 66.25 208 PRO A N 1
ATOM 1494 C CA . PRO A 1 208 ? -14.687 -1.046 16.114 1.00 66.25 208 PRO A CA 1
ATOM 1495 C C . PRO A 1 208 ? -16.171 -0.662 16.127 1.00 66.25 208 PRO A C 1
ATOM 1497 O O . PRO A 1 208 ? -16.582 0.139 16.969 1.00 66.25 208 PRO A O 1
ATOM 1500 N N . SER A 1 209 ? -16.979 -1.229 15.223 1.00 61.44 209 SER A N 1
ATOM 1501 C CA . SER A 1 209 ? -18.434 -0.982 15.174 1.00 61.44 209 SER A CA 1
ATOM 1502 C C . SER A 1 209 ? -19.133 -1.356 16.482 1.00 61.44 209 SER A C 1
ATOM 1504 O O . SER A 1 209 ? -20.160 -0.781 16.837 1.00 61.44 209 SER A O 1
ATOM 1506 N N . ASP A 1 210 ? -18.518 -2.290 17.209 1.00 59.31 210 ASP A N 1
ATOM 1507 C CA . ASP A 1 210 ? -19.053 -2.933 18.400 1.00 59.31 210 ASP A CA 1
ATOM 1508 C C . ASP A 1 210 ? -18.277 -2.523 19.651 1.00 59.31 210 ASP A C 1
ATOM 1510 O O . ASP A 1 210 ? -18.263 -3.258 20.639 1.00 59.31 210 ASP A O 1
ATOM 1514 N N . ALA A 1 211 ? -17.620 -1.356 19.645 1.00 56.16 211 ALA A N 1
ATOM 1515 C CA . ALA A 1 211 ? -17.170 -0.742 20.887 1.00 56.16 211 ALA A CA 1
ATOM 1516 C C . ALA A 1 211 ? -18.413 -0.339 21.697 1.00 56.16 211 ALA A C 1
ATOM 1518 O O . ALA A 1 211 ? -18.762 0.836 21.787 1.00 56.16 211 ALA A O 1
ATOM 1519 N N . THR A 1 212 ? -19.122 -1.328 22.257 1.00 60.97 212 THR A N 1
ATOM 1520 C CA . THR A 1 212 ? -20.122 -1.130 23.295 1.00 60.97 212 THR A CA 1
ATOM 1521 C C . THR A 1 212 ? -19.445 -0.256 24.329 1.00 60.97 212 THR A C 1
ATOM 1523 O O . THR A 1 212 ? -18.438 -0.698 24.891 1.00 60.97 212 THR A O 1
ATOM 1526 N N . PRO A 1 213 ? -19.938 0.974 24.556 1.00 58.44 213 PRO A N 1
ATOM 1527 C CA . PRO A 1 213 ? -19.426 1.813 25.616 1.00 58.44 213 PRO A CA 1
ATOM 1528 C C . PRO A 1 213 ? -19.396 0.953 26.870 1.00 58.44 213 PRO A C 1
ATOM 1530 O O . PRO A 1 213 ? -20.461 0.477 27.271 1.00 58.44 213 PRO A O 1
ATOM 1533 N N . GLU A 1 214 ? -18.211 0.670 27.430 1.00 65.12 214 GLU A N 1
ATOM 1534 C CA . GLU A 1 214 ? -18.153 -0.045 28.702 1.00 65.12 214 GLU A CA 1
ATOM 1535 C C . GLU A 1 214 ? -19.081 0.713 29.636 1.00 65.12 214 GLU A C 1
ATOM 1537 O O . GLU A 1 214 ? -18.886 1.917 29.852 1.00 65.12 214 GLU A O 1
ATOM 1542 N N . PRO A 1 215 ? -20.179 0.087 30.082 1.00 58.72 215 PRO A N 1
ATOM 1543 C CA . PRO A 1 215 ? -21.247 0.885 30.608 1.00 58.72 215 PRO A CA 1
ATOM 1544 C C . PRO A 1 215 ? -20.708 1.463 31.910 1.00 58.72 215 PRO A C 1
ATOM 1546 O O . PRO A 1 215 ? -20.242 0.731 32.796 1.00 58.72 215 PRO A O 1
ATOM 1549 N N . ALA A 1 216 ? -20.757 2.796 32.016 1.00 60.62 216 ALA A N 1
ATOM 1550 C CA . ALA A 1 216 ? -20.298 3.552 33.177 1.00 60.62 216 ALA A CA 1
ATOM 1551 C C . ALA A 1 216 ? -20.864 2.990 34.493 1.00 60.62 216 ALA A C 1
ATOM 1553 O O . ALA A 1 216 ? -20.339 3.288 35.555 1.00 60.62 216 ALA A O 1
ATOM 1554 N N . SER A 1 217 ? -21.875 2.114 34.438 1.00 60.44 217 SER A N 1
ATOM 1555 C CA . SER A 1 217 ? -22.285 1.179 35.486 1.00 60.44 217 SER A CA 1
ATOM 1556 C C . SER A 1 217 ? -21.164 0.547 36.318 1.00 60.44 217 SER A C 1
ATOM 1558 O O . SER A 1 217 ? -21.407 0.382 37.503 1.00 60.44 217 SER A O 1
ATOM 1560 N N . MET A 1 218 ? -19.964 0.233 35.805 1.00 64.56 218 MET A N 1
ATOM 1561 C CA . MET A 1 218 ? -18.849 -0.239 36.662 1.00 64.56 218 MET A CA 1
ATOM 1562 C C . MET A 1 218 ? -18.285 0.889 37.540 1.00 64.56 218 MET A C 1
ATOM 1564 O O . MET A 1 218 ? -18.113 0.719 38.749 1.00 64.56 218 MET A O 1
ATOM 1568 N N . ALA A 1 219 ? -18.072 2.071 36.957 1.00 66.38 219 ALA A N 1
ATOM 1569 C CA . ALA A 1 219 ? -17.688 3.269 37.698 1.00 66.38 219 ALA A CA 1
ATOM 1570 C C . ALA A 1 219 ? -18.803 3.722 38.658 1.00 66.38 219 ALA A C 1
ATOM 1572 O O . ALA A 1 219 ? -18.517 4.128 39.781 1.00 66.38 219 ALA A O 1
ATOM 1573 N N . ILE A 1 220 ? -20.073 3.579 38.267 1.00 65.62 220 ILE A N 1
ATOM 1574 C CA . ILE A 1 220 ? -21.248 3.838 39.105 1.00 65.62 220 ILE A CA 1
ATOM 1575 C C . ILE A 1 220 ? -21.343 2.794 40.221 1.00 65.62 220 ILE A C 1
ATOM 1577 O O . ILE A 1 220 ? -21.619 3.179 41.349 1.00 65.62 220 ILE A O 1
ATOM 1581 N N . LEU A 1 221 ? -21.073 1.506 39.978 1.00 64.62 221 LEU A N 1
ATOM 1582 C CA . LEU A 1 221 ? -21.040 0.485 41.033 1.00 64.62 221 LEU A CA 1
ATOM 1583 C C . LEU A 1 221 ? -19.939 0.796 42.050 1.00 64.62 221 LEU A C 1
ATOM 1585 O O . LEU A 1 221 ? -20.179 0.734 43.256 1.00 64.62 221 LEU A O 1
ATOM 1589 N N . GLY A 1 222 ? -18.749 1.173 41.573 1.00 66.88 222 GLY A N 1
ATOM 1590 C CA . GLY A 1 222 ? -17.638 1.591 42.425 1.00 66.88 222 GLY A CA 1
ATOM 1591 C C . GLY A 1 222 ? -17.978 2.843 43.238 1.00 66.88 222 GLY A C 1
ATOM 1592 O O . GLY A 1 222 ? -17.855 2.850 44.465 1.00 66.88 222 GLY A O 1
ATOM 1593 N N . ALA A 1 223 ? -18.481 3.885 42.575 1.00 71.19 223 ALA A N 1
ATOM 1594 C CA . ALA A 1 223 ? -18.831 5.157 43.199 1.00 71.19 223 ALA A CA 1
ATOM 1595 C C . ALA A 1 223 ? -20.049 5.060 44.131 1.00 71.19 223 ALA A C 1
ATOM 1597 O O . ALA A 1 223 ? -20.076 5.744 45.150 1.00 71.19 223 ALA A O 1
ATOM 1598 N N . ALA A 1 224 ? -21.032 4.205 43.835 1.00 67.50 224 ALA A N 1
ATOM 1599 C CA . ALA A 1 224 ? -22.204 3.967 44.681 1.00 67.50 224 ALA A CA 1
ATOM 1600 C C . ALA A 1 224 ? -21.899 3.020 45.856 1.00 67.50 224 ALA A C 1
ATOM 1602 O O . ALA A 1 224 ? -22.487 3.157 46.931 1.00 67.50 224 ALA A O 1
ATOM 1603 N N . GLY A 1 225 ? -20.949 2.091 45.699 1.00 70.50 225 GLY A N 1
ATOM 1604 C CA . GLY A 1 225 ? -20.505 1.194 46.768 1.00 70.50 225 GLY A CA 1
ATOM 1605 C C . GLY A 1 225 ? -19.736 1.909 47.885 1.00 70.50 225 GLY A C 1
ATOM 1606 O O . GLY A 1 225 ? -19.923 1.601 49.065 1.00 70.50 225 GLY A O 1
ATOM 1607 N N . LEU A 1 226 ? -18.918 2.911 47.544 1.00 72.19 226 LEU A N 1
ATOM 1608 C CA . LEU A 1 226 ? -18.130 3.707 48.497 1.00 72.19 226 LEU A CA 1
ATOM 1609 C C . LEU A 1 226 ? -18.960 4.371 49.621 1.00 72.19 226 LEU A C 1
ATOM 1611 O O . LEU A 1 226 ? -18.646 4.155 50.795 1.00 72.19 226 LEU A O 1
ATOM 1615 N N . PRO A 1 227 ? -20.031 5.139 49.340 1.00 72.31 227 PRO A N 1
ATOM 1616 C CA . PRO A 1 227 ? -20.855 5.747 50.380 1.00 72.31 227 PRO A CA 1
ATOM 1617 C C . PRO A 1 227 ? -21.619 4.711 51.219 1.00 72.31 227 PRO A C 1
ATOM 1619 O O . PRO A 1 227 ? -21.787 4.923 52.421 1.00 72.31 227 PRO A O 1
ATOM 1622 N N . LEU A 1 228 ? -22.017 3.565 50.648 1.00 70.69 228 LEU A N 1
ATOM 1623 C CA . LEU A 1 228 ? -22.651 2.469 51.399 1.00 70.69 228 LEU A CA 1
ATOM 1624 C C . LEU A 1 228 ? -21.677 1.812 52.392 1.00 70.69 228 LEU A C 1
ATOM 1626 O O . LEU A 1 228 ? -22.037 1.559 53.546 1.00 70.69 228 LEU A O 1
ATOM 1630 N N . LEU A 1 229 ? -20.425 1.592 51.982 1.00 71.81 229 LEU A N 1
ATOM 1631 C CA . LEU A 1 229 ? -19.365 1.082 52.859 1.00 71.81 229 LEU A CA 1
ATOM 1632 C C . LEU A 1 229 ? -19.024 2.078 53.979 1.00 71.81 229 LEU A C 1
ATOM 1634 O O . LEU A 1 229 ? -18.878 1.684 55.141 1.00 71.81 229 LEU A O 1
ATOM 1638 N N . LEU A 1 230 ? -18.966 3.374 53.660 1.00 72.06 230 LEU A N 1
ATOM 1639 C CA . LEU A 1 230 ? -18.750 4.439 54.644 1.00 72.06 230 LEU A CA 1
ATOM 1640 C C . LEU A 1 230 ? -19.922 4.562 55.635 1.00 72.06 230 LEU A C 1
ATOM 1642 O O . LEU A 1 230 ? -19.695 4.783 56.827 1.00 72.06 230 LEU A O 1
ATOM 1646 N N . ALA A 1 231 ? -21.165 4.356 55.187 1.00 71.38 231 ALA A N 1
ATOM 1647 C CA . ALA A 1 231 ? -22.344 4.352 56.055 1.00 71.38 231 ALA A CA 1
ATOM 1648 C C . ALA A 1 231 ? -22.369 3.148 57.015 1.00 71.38 231 ALA A C 1
ATOM 1650 O O . ALA A 1 231 ? -22.745 3.299 58.179 1.00 71.38 231 ALA A O 1
ATOM 1651 N N . ARG A 1 232 ? -21.916 1.964 56.573 1.00 72.44 232 ARG A N 1
ATOM 1652 C CA . ARG A 1 232 ? -21.848 0.759 57.420 1.00 72.44 232 ARG A CA 1
ATOM 1653 C C . ARG A 1 232 ? -20.829 0.900 58.557 1.00 72.44 232 ARG A C 1
ATOM 1655 O O . ARG A 1 232 ? -21.117 0.468 59.670 1.00 72.44 232 ARG A O 1
ATOM 1662 N N . A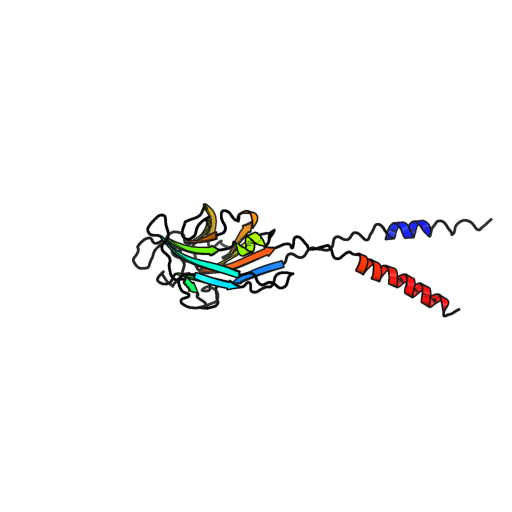RG A 1 233 ? -19.684 1.556 58.322 1.00 67.00 233 ARG A N 1
ATOM 1663 C CA . ARG A 1 233 ? -18.658 1.792 59.362 1.00 67.00 233 ARG A CA 1
ATOM 1664 C C . ARG A 1 233 ? -19.164 2.628 60.542 1.00 67.00 233 ARG A C 1
ATOM 1666 O O . ARG A 1 233 ? -18.761 2.373 61.670 1.00 67.00 233 ARG A O 1
ATOM 1673 N N . ARG A 1 234 ? -20.081 3.574 60.314 1.00 60.19 234 ARG A N 1
ATOM 1674 C CA . ARG A 1 234 ? -20.608 4.443 61.384 1.00 60.19 234 ARG A CA 1
ATOM 1675 C C . ARG A 1 234 ? -21.541 3.734 62.370 1.00 60.19 234 ARG A C 1
ATOM 1677 O O . ARG A 1 234 ? -21.706 4.227 63.475 1.00 60.19 234 ARG A O 1
ATOM 1684 N N . LYS A 1 235 ? -22.133 2.590 62.005 1.00 54.69 235 LYS A N 1
ATOM 1685 C CA . LYS A 1 235 ? -23.020 1.824 62.901 1.00 54.69 235 LYS A CA 1
ATOM 1686 C C . LYS A 1 235 ? -22.295 0.873 63.856 1.00 54.69 235 LYS A C 1
ATOM 1688 O O . LYS A 1 235 ? -22.934 0.361 64.757 1.00 54.69 235 LYS A O 1
ATOM 1693 N N . VAL A 1 236 ? -21.005 0.610 63.649 1.00 59.66 236 VAL A N 1
ATOM 1694 C CA . VAL A 1 236 ? -20.238 -0.358 64.462 1.00 59.66 236 VAL A CA 1
ATOM 1695 C C . VAL A 1 236 ? -19.501 0.324 65.627 1.00 59.66 236 VAL A C 1
ATOM 1697 O O . VAL A 1 236 ? -18.978 -0.351 66.502 1.00 59.66 236 VAL A O 1
ATOM 1700 N N . GLN A 1 237 ? -19.463 1.660 65.660 1.00 53.41 237 GLN A N 1
ATOM 1701 C CA . GLN A 1 237 ? -18.799 2.447 66.712 1.00 53.41 237 GLN A CA 1
ATOM 1702 C C . GLN A 1 237 ? -19.775 3.138 67.684 1.00 53.41 237 GLN A C 1
ATOM 1704 O O . GLN A 1 237 ? -19.369 4.055 68.395 1.00 53.41 237 GLN A O 1
ATOM 1709 N N . ALA A 1 238 ? -21.042 2.723 67.702 1.00 48.06 238 ALA A N 1
ATOM 1710 C CA . ALA A 1 238 ? -22.048 3.131 68.683 1.00 48.06 238 ALA A CA 1
ATOM 1711 C C . ALA A 1 238 ? -22.586 1.880 69.379 1.00 48.06 238 ALA A C 1
ATOM 1713 O O . ALA A 1 238 ? -22.839 1.963 70.598 1.00 48.06 238 ALA A O 1
#